Protein AF-A0A9P8MVI4-F1 (afdb_monomer_lite)

Secondary structure (DSSP, 8-state):
-------TT--EEEE-SSS-SSEEEEEETTEEEEEEE--TT--HHHHHHHHT----SSEEEEEE---B-TTTSTTPPPBTTHHHHHHHHHHTTPEE-SPTT--SBTTS---EEEEE-STT-EEEE-GGG--SSSBPPEEEE-PPPS--S---PPP---HHHHHHHHHHHHHHHHHTPPPP-SSHHHHHHHHHHHHHHHHHHHHHHHHHHHHT--SHHHHHHHHHHTPPPPPP-PPPEEETTEEE-SHHHHHHHHIIIIIS---GGGPPP-TTS-----------TTHHHHHHHHHHSS-TTS--TT---HHHHHHHHHHHHHHHHHHHHHHHHTT---GGGG-PPPP-

pLDDT: mean 72.3, std 15.49, range [29.8, 96.88]

Sequence (348 aa):
MLYARNDANIRVEQICSIPTRDILWLRVNGILIINFYRHEGNPEPLDYLLYKQEVPEKCLVAGDFNAYRCFWQPGVRSARYGTAIAEWAAHNGLGLLNAPGKATHVRGNSIDLAFANIPAADALIEDHLFTGSDNFTISITFPGGALLPARTARPRLSSEEKTKGFEELARAGVVELPRPAAGSRHVQVARQGLRQAVRRAKRRFWQRILEGAESNQDVYKVMRWSRRPSPFRAPPIQVGGAVYETQTEKADALRAEILERRVAADDIPDPWVPEVRASHRASTAGYASRRAHACTSTGNTSLGVDGITVRMLRRAWNHIGEAVREQYEGCLYQDYHPACFRVAGQSA

InterPro domains:
  IPR005135 Endonuclease/exonuclease/phosphatase [PF14529] (31-134)
  IPR036691 Endonuclease/exonuclease/phosphatase superfamily [G3DSA:3.60.10.10] (1-142)
  IPR036691 Endonuclease/exonuclease/phosphatase superfamily [SSF56219] (2-142)

Organism: NCBI:txid111463

Structure (mmCIF, N/CA/C/O backbone):
data_AF-A0A9P8MVI4-F1
#
_entry.id   AF-A0A9P8MVI4-F1
#
loop_
_atom_site.group_PDB
_atom_site.id
_atom_site.type_symbol
_atom_site.label_atom_id
_atom_site.label_alt_id
_atom_site.label_comp_id
_atom_site.label_asym_id
_atom_site.label_entity_id
_atom_site.label_seq_id
_atom_site.pdbx_PDB_ins_code
_atom_site.Cartn_x
_atom_site.Cartn_y
_atom_site.Cartn_z
_atom_site.occupancy
_atom_site.B_iso_or_equiv
_atom_site.auth_seq_id
_atom_site.auth_comp_id
_atom_site.auth_asym_id
_atom_site.auth_atom_id
_atom_site.pdbx_PDB_model_num
ATOM 1 N N . MET A 1 1 ? -1.049 2.319 -9.335 1.00 68.12 1 MET A N 1
ATOM 2 C CA . MET A 1 1 ? -1.992 2.244 -8.190 1.00 68.12 1 MET A CA 1
ATOM 3 C C . MET A 1 1 ? -1.332 1.419 -7.096 1.00 68.12 1 MET A C 1
ATOM 5 O O . MET A 1 1 ? -0.608 0.498 -7.439 1.00 68.12 1 MET A O 1
ATOM 9 N N . LEU A 1 2 ? -1.542 1.735 -5.816 1.00 74.62 2 LEU A N 1
ATOM 10 C CA . LEU A 1 2 ? -0.961 0.974 -4.708 1.00 74.62 2 LEU A CA 1
ATOM 11 C C . LEU A 1 2 ? -2.054 0.648 -3.688 1.00 74.62 2 LEU A C 1
ATOM 13 O O . LEU A 1 2 ? -2.758 1.543 -3.223 1.00 74.62 2 LEU A O 1
ATOM 17 N N . TYR A 1 3 ? -2.211 -0.636 -3.372 1.00 80.31 3 TYR A N 1
ATOM 18 C CA . TYR A 1 3 ? -3.233 -1.139 -2.459 1.00 80.31 3 TYR A CA 1
ATOM 19 C C . TYR A 1 3 ? -2.574 -1.895 -1.310 1.00 80.31 3 TYR A C 1
ATOM 21 O O . TYR A 1 3 ? -1.664 -2.693 -1.517 1.00 80.31 3 TYR A O 1
ATOM 29 N N . ALA A 1 4 ? -3.068 -1.671 -0.096 1.00 78.06 4 ALA A N 1
ATOM 30 C CA . ALA A 1 4 ? -2.680 -2.448 1.067 1.00 78.06 4 ALA A CA 1
ATOM 31 C C . ALA A 1 4 ? -3.921 -3.107 1.665 1.00 78.06 4 ALA A C 1
ATOM 33 O O . ALA A 1 4 ? -4.865 -2.430 2.086 1.00 78.06 4 ALA A O 1
ATOM 34 N N . ARG A 1 5 ? -3.909 -4.441 1.734 1.00 75.50 5 ARG A N 1
ATOM 35 C CA . ARG A 1 5 ? -4.971 -5.191 2.400 1.00 75.50 5 ARG A CA 1
ATOM 36 C C . ARG A 1 5 ? -4.905 -4.909 3.894 1.00 75.50 5 ARG A C 1
ATOM 38 O O . ARG A 1 5 ? -3.912 -5.204 4.554 1.00 75.50 5 ARG A O 1
ATOM 45 N N . ASN A 1 6 ? -5.977 -4.336 4.425 1.00 60.62 6 ASN A N 1
ATOM 46 C CA . ASN A 1 6 ? -6.052 -4.000 5.836 1.00 60.62 6 ASN A CA 1
ATOM 47 C C . ASN A 1 6 ? -6.103 -5.288 6.677 1.00 60.62 6 ASN A C 1
ATOM 49 O O . ASN A 1 6 ? -7.044 -6.074 6.564 1.00 60.62 6 ASN A O 1
ATOM 53 N N . ASP A 1 7 ? -5.094 -5.487 7.519 1.00 67.12 7 ASP A N 1
ATOM 54 C CA . ASP A 1 7 ? -5.004 -6.581 8.484 1.00 67.12 7 ASP A CA 1
ATOM 55 C C . ASP A 1 7 ? -4.624 -6.015 9.860 1.00 67.12 7 ASP A C 1
ATOM 57 O O . ASP A 1 7 ? -3.989 -4.964 9.971 1.00 67.12 7 ASP A O 1
ATOM 61 N N . ALA A 1 8 ? -5.009 -6.701 10.938 1.00 56.53 8 ALA A N 1
ATOM 62 C CA . ALA A 1 8 ? -4.733 -6.258 12.306 1.00 56.53 8 ALA A CA 1
ATOM 63 C C . ALA A 1 8 ? -3.232 -6.053 12.591 1.00 56.53 8 ALA A C 1
ATOM 65 O O . ALA A 1 8 ? -2.883 -5.219 13.437 1.00 56.53 8 ALA A O 1
ATOM 66 N N . ASN A 1 9 ? -2.374 -6.776 11.868 1.00 65.56 9 ASN A N 1
ATOM 67 C CA . ASN A 1 9 ? -0.924 -6.721 11.986 1.00 65.56 9 ASN A CA 1
ATOM 68 C C . ASN A 1 9 ? -0.257 -5.792 10.964 1.00 65.56 9 ASN A C 1
ATOM 70 O O . ASN A 1 9 ? 0.959 -5.646 11.016 1.00 65.56 9 ASN A O 1
ATOM 74 N N . ILE A 1 10 ? -1.005 -5.157 10.058 1.00 75.00 10 ILE A N 1
ATOM 75 C CA . ILE A 1 10 ? -0.462 -4.299 8.998 1.00 75.00 10 ILE A CA 1
ATOM 76 C C . ILE A 1 10 ? -0.824 -2.843 9.313 1.00 75.00 10 ILE A C 1
ATOM 78 O O . ILE A 1 10 ? -1.974 -2.419 9.201 1.00 75.00 10 ILE A O 1
ATOM 82 N N . ARG A 1 11 ? 0.162 -2.050 9.747 1.00 77.69 11 ARG A N 1
ATOM 83 C CA . ARG A 1 11 ? 0.017 -0.599 9.923 1.00 77.69 11 ARG A CA 1
ATOM 84 C C . ARG A 1 11 ? 0.465 0.101 8.658 1.00 77.69 11 ARG A C 1
ATOM 86 O O . ARG A 1 11 ? 1.657 0.111 8.384 1.00 77.69 11 ARG A O 1
ATOM 93 N N . VAL A 1 12 ? -0.485 0.696 7.949 1.00 83.88 12 VAL A N 1
ATOM 94 C CA . VAL A 1 12 ? -0.237 1.441 6.716 1.00 83.88 12 VAL A CA 1
ATOM 95 C C . VAL A 1 12 ? -0.318 2.932 7.003 1.00 83.88 12 VAL A C 1
ATOM 97 O O . VAL A 1 12 ? -1.294 3.413 7.580 1.00 83.88 12 VAL A O 1
ATOM 100 N N . GLU A 1 13 ? 0.701 3.658 6.579 1.00 84.31 13 GLU A N 1
ATOM 101 C CA . GLU A 1 13 ? 0.717 5.110 6.492 1.00 84.31 13 GLU A CA 1
ATOM 102 C C . GLU A 1 13 ? 1.004 5.482 5.041 1.00 84.31 13 GLU A C 1
ATOM 104 O O . GLU A 1 13 ? 2.027 5.087 4.485 1.00 84.31 13 GLU A O 1
ATOM 109 N N . GLN A 1 14 ? 0.084 6.211 4.412 1.00 83.50 14 GLN A N 1
ATOM 110 C CA . GLN A 1 14 ? 0.340 6.770 3.093 1.00 83.50 14 GLN A CA 1
ATOM 111 C C . GLN A 1 14 ? 1.227 7.996 3.240 1.00 83.50 14 GLN A C 1
ATOM 113 O O . GLN A 1 14 ? 0.894 8.919 3.986 1.00 83.50 14 GLN A O 1
ATOM 118 N N . ILE A 1 15 ? 2.343 7.997 2.518 1.00 81.31 15 ILE A N 1
ATOM 119 C CA . ILE A 1 15 ? 3.260 9.128 2.477 1.00 81.31 15 ILE A CA 1
ATOM 120 C C . ILE A 1 15 ? 3.028 9.843 1.149 1.00 81.31 15 ILE A C 1
ATOM 122 O O . ILE A 1 15 ? 3.060 9.234 0.083 1.00 81.31 15 ILE A O 1
ATOM 126 N N . CYS A 1 16 ? 2.761 11.143 1.222 1.00 67.00 16 CYS A N 1
ATOM 127 C CA . CYS A 1 16 ? 2.664 12.004 0.051 1.00 67.00 16 CYS A CA 1
ATOM 128 C C . CYS A 1 16 ? 3.884 12.925 0.051 1.00 67.00 16 CYS A C 1
ATOM 130 O O . CYS A 1 16 ? 3.831 14.011 0.626 1.00 67.00 16 CYS A O 1
ATOM 132 N N . SER A 1 17 ? 5.000 12.446 -0.503 1.00 65.94 17 SER A N 1
ATOM 133 C CA . SER A 1 17 ? 6.251 13.215 -0.547 1.00 65.94 17 SER A CA 1
ATOM 134 C C . SER A 1 17 ? 6.186 14.326 -1.596 1.00 65.94 17 SER A C 1
ATOM 136 O O . SER A 1 17 ? 6.597 15.451 -1.329 1.00 65.94 17 SER A O 1
ATOM 138 N N . ILE A 1 18 ? 5.627 14.020 -2.769 1.00 68.88 18 ILE A N 1
ATOM 139 C CA . ILE A 1 18 ? 5.403 14.947 -3.884 1.00 68.88 18 ILE A CA 1
ATOM 140 C C . ILE A 1 18 ? 4.117 14.567 -4.637 1.00 68.88 18 ILE A C 1
ATOM 142 O O . ILE A 1 18 ? 3.745 13.389 -4.650 1.00 68.88 18 ILE A O 1
ATOM 146 N N . PRO A 1 19 ? 3.432 15.529 -5.280 1.00 71.94 19 PRO A N 1
ATOM 147 C CA . PRO A 1 19 ? 2.297 15.244 -6.148 1.00 71.94 19 PRO A CA 1
ATOM 148 C C . PRO A 1 19 ? 2.787 14.622 -7.464 1.00 71.94 19 PRO A C 1
ATOM 150 O O . PRO A 1 19 ? 3.051 15.320 -8.435 1.00 71.94 19 PRO A O 1
ATOM 153 N N . THR A 1 20 ? 2.907 13.296 -7.496 1.00 78.19 20 THR A N 1
ATOM 154 C CA . THR A 1 20 ? 3.210 12.532 -8.711 1.00 78.19 20 THR A CA 1
ATOM 155 C C . THR A 1 20 ? 2.307 11.308 -8.815 1.00 78.19 20 THR A C 1
ATOM 157 O O . THR A 1 20 ? 1.897 10.728 -7.809 1.00 78.19 20 THR A O 1
ATOM 160 N N . ARG A 1 21 ? 1.978 10.927 -10.050 1.00 84.25 21 ARG A N 1
ATOM 161 C CA . ARG A 1 21 ? 1.252 9.685 -10.360 1.00 84.25 21 ARG A CA 1
ATOM 162 C C . ARG A 1 21 ? 2.193 8.490 -10.552 1.00 84.25 21 ARG A C 1
ATOM 164 O O . ARG A 1 21 ? 1.744 7.349 -10.475 1.00 84.25 21 ARG A O 1
ATOM 171 N N . ASP A 1 22 ? 3.466 8.778 -10.813 1.00 88.75 22 ASP A N 1
ATOM 172 C CA . ASP A 1 22 ? 4.470 7.825 -11.286 1.00 88.75 22 ASP A CA 1
ATOM 173 C C . ASP A 1 22 ? 5.254 7.193 -10.121 1.00 88.75 22 ASP A C 1
ATOM 175 O O . ASP A 1 22 ? 5.855 6.135 -10.272 1.00 88.75 22 ASP A O 1
ATOM 179 N N . ILE A 1 23 ? 5.214 7.793 -8.926 1.00 90.25 23 ILE A N 1
ATOM 180 C CA . ILE A 1 23 ? 5.812 7.223 -7.713 1.00 90.25 23 ILE A CA 1
ATOM 181 C C . ILE A 1 23 ? 4.811 7.289 -6.564 1.00 90.25 23 ILE A C 1
ATOM 183 O O . ILE A 1 23 ? 4.192 8.321 -6.319 1.00 90.25 23 ILE A O 1
ATOM 187 N N . LEU A 1 24 ? 4.649 6.183 -5.845 1.00 91.00 24 LEU A N 1
ATOM 188 C CA . LEU A 1 24 ? 3.750 6.091 -4.698 1.00 91.00 24 LEU A CA 1
ATOM 189 C C . LEU A 1 24 ? 4.493 5.518 -3.495 1.00 91.00 24 LEU A C 1
ATOM 191 O O . LEU A 1 24 ? 5.175 4.504 -3.614 1.00 91.00 24 LEU A O 1
ATOM 195 N N . TRP A 1 25 ? 4.296 6.125 -2.325 1.00 90.56 25 TRP A N 1
ATOM 196 C CA . TRP A 1 25 ? 4.943 5.715 -1.081 1.00 90.56 25 TRP A CA 1
ATOM 197 C C . TRP A 1 25 ? 3.922 5.222 -0.062 1.00 90.56 25 TRP A C 1
ATOM 199 O O . TRP A 1 25 ? 2.958 5.914 0.280 1.00 90.56 25 TRP A O 1
ATOM 209 N N . LEU A 1 26 ? 4.189 4.051 0.502 1.00 91.06 26 LEU A N 1
ATOM 210 C CA . LEU A 1 26 ? 3.522 3.558 1.699 1.00 91.06 26 LEU A CA 1
ATOM 211 C C . LEU A 1 26 ? 4.559 3.191 2.742 1.00 91.06 26 LEU A C 1
ATOM 213 O O . LEU A 1 26 ? 5.561 2.553 2.446 1.00 91.06 26 LEU A O 1
ATOM 217 N N . ARG A 1 27 ? 4.285 3.517 3.997 1.00 87.56 27 ARG A N 1
ATOM 218 C CA . ARG A 1 27 ? 5.008 2.949 5.126 1.00 87.56 27 ARG A CA 1
ATOM 219 C C . ARG A 1 27 ? 4.163 1.857 5.753 1.00 87.56 27 ARG A C 1
ATOM 221 O O . ARG A 1 27 ? 3.081 2.125 6.270 1.00 87.56 27 ARG A O 1
ATOM 228 N N . VAL A 1 28 ? 4.662 0.627 5.703 1.00 86.75 28 VAL A N 1
ATOM 229 C CA . VAL A 1 28 ? 3.993 -0.557 6.237 1.00 86.75 28 VAL A CA 1
ATOM 230 C C . VAL A 1 28 ? 4.825 -1.133 7.374 1.00 86.75 28 VAL A C 1
ATOM 232 O O . VAL A 1 28 ? 5.930 -1.611 7.159 1.00 86.75 28 VAL A O 1
ATOM 235 N N . ASN A 1 29 ? 4.319 -1.068 8.608 1.00 83.94 29 ASN A N 1
ATOM 236 C CA . ASN A 1 29 ? 5.029 -1.552 9.806 1.00 83.94 29 ASN A CA 1
ATOM 237 C C . ASN A 1 29 ? 6.469 -1.014 9.956 1.00 83.94 29 ASN A C 1
ATOM 239 O O . ASN A 1 29 ? 7.348 -1.702 10.467 1.00 83.94 29 ASN A O 1
ATOM 243 N N . GLY A 1 30 ? 6.707 0.228 9.526 1.00 84.00 30 GLY A N 1
ATOM 244 C CA . GLY A 1 30 ? 8.030 0.860 9.571 1.00 84.00 30 GLY A CA 1
ATOM 245 C C . GLY A 1 30 ? 8.925 0.566 8.364 1.00 84.00 30 GLY A C 1
ATOM 246 O O . GLY A 1 30 ? 9.995 1.151 8.277 1.00 84.00 30 GLY A O 1
ATOM 247 N N . ILE A 1 31 ? 8.481 -0.271 7.424 1.00 88.81 31 ILE A N 1
ATOM 248 C CA . ILE A 1 31 ? 9.140 -0.500 6.134 1.00 88.81 31 ILE A CA 1
ATOM 249 C C . ILE A 1 31 ? 8.601 0.522 5.136 1.00 88.81 31 ILE A C 1
ATOM 251 O O . ILE A 1 31 ? 7.384 0.666 5.006 1.00 88.81 31 ILE A O 1
ATOM 255 N N . LEU A 1 32 ? 9.482 1.244 4.448 1.00 92.38 32 LEU A N 1
ATOM 256 C CA . LEU A 1 32 ? 9.096 2.103 3.332 1.00 92.38 32 LEU A CA 1
ATOM 257 C C . LEU A 1 32 ? 8.950 1.252 2.068 1.00 92.38 32 LEU A C 1
ATOM 259 O O . LEU A 1 32 ? 9.878 0.557 1.683 1.00 92.38 32 LEU A O 1
ATOM 263 N N . ILE A 1 33 ? 7.790 1.311 1.430 1.00 93.50 33 ILE A N 1
ATOM 264 C CA . ILE A 1 33 ? 7.503 0.674 0.148 1.00 93.50 33 ILE A CA 1
ATOM 265 C C . ILE A 1 33 ? 7.268 1.785 -0.867 1.00 93.50 33 ILE A C 1
ATOM 267 O O . ILE A 1 33 ? 6.395 2.635 -0.671 1.00 93.50 33 ILE A O 1
ATOM 271 N N . ILE A 1 34 ? 8.047 1.767 -1.940 1.00 94.50 34 ILE A N 1
ATOM 272 C CA . ILE A 1 34 ? 7.993 2.715 -3.044 1.00 94.50 34 ILE A CA 1
ATOM 273 C C . ILE A 1 34 ? 7.581 1.938 -4.291 1.00 94.50 34 ILE A C 1
ATOM 275 O O . ILE A 1 34 ? 8.331 1.091 -4.769 1.00 94.50 34 ILE A O 1
ATOM 279 N N . ASN A 1 35 ? 6.386 2.218 -4.805 1.00 94.62 35 ASN A N 1
ATOM 280 C CA . ASN A 1 35 ? 5.970 1.739 -6.116 1.00 94.62 35 ASN A CA 1
ATOM 281 C C . ASN A 1 35 ? 6.382 2.770 -7.165 1.00 94.62 35 ASN A C 1
ATOM 283 O O . ASN A 1 35 ? 5.872 3.892 -7.143 1.00 94.62 35 ASN A O 1
ATOM 287 N N . PHE A 1 36 ? 7.286 2.384 -8.053 1.00 94.12 36 PHE A N 1
ATOM 288 C CA . PHE A 1 36 ? 7.905 3.238 -9.054 1.00 94.12 36 PHE A CA 1
ATOM 289 C C . PHE A 1 36 ? 7.436 2.843 -10.453 1.00 94.12 36 PHE A C 1
ATOM 291 O O . PHE A 1 36 ? 7.437 1.670 -10.810 1.00 94.12 36 PHE A O 1
ATOM 298 N N . TYR A 1 37 ? 7.036 3.825 -11.246 1.00 93.56 37 TYR A N 1
ATOM 299 C CA . TYR A 1 37 ? 6.709 3.660 -12.651 1.00 93.56 37 TYR A CA 1
ATOM 300 C C . TYR A 1 37 ? 7.453 4.717 -13.456 1.00 93.56 37 TYR A C 1
ATOM 302 O O . TYR A 1 37 ? 7.356 5.912 -13.174 1.00 93.56 37 TYR A O 1
ATOM 310 N N . ARG A 1 38 ? 8.181 4.290 -14.484 1.00 90.12 38 ARG A N 1
ATOM 311 C CA . ARG A 1 38 ? 8.868 5.192 -15.404 1.00 90.12 38 ARG A CA 1
ATOM 312 C C . ARG A 1 38 ? 8.335 5.020 -16.815 1.00 90.12 38 ARG A C 1
ATOM 314 O O . ARG A 1 38 ? 8.612 4.026 -17.475 1.00 90.12 38 ARG A O 1
ATOM 321 N N . HIS A 1 39 ? 7.677 6.060 -17.314 1.00 81.56 39 HIS A N 1
ATOM 322 C CA . HIS A 1 39 ? 7.313 6.170 -18.723 1.00 81.56 39 HIS A CA 1
ATOM 323 C C . HIS A 1 39 ? 8.524 6.543 -19.597 1.00 81.56 39 HIS A C 1
ATOM 325 O O . HIS A 1 39 ? 9.364 7.366 -19.217 1.00 81.56 39 HIS A O 1
ATOM 331 N N . GLU A 1 40 ? 8.589 5.997 -20.813 1.00 72.19 40 GLU A N 1
ATOM 332 C CA . GLU A 1 40 ? 9.586 6.379 -21.814 1.00 72.19 40 GLU A CA 1
ATOM 333 C C . GLU A 1 40 ? 9.413 7.851 -22.232 1.00 72.19 40 GLU A C 1
ATOM 335 O O . GLU A 1 40 ? 8.487 8.209 -22.948 1.00 72.19 40 GLU A O 1
ATOM 340 N N . GLY A 1 41 ? 10.295 8.733 -21.760 1.00 73.94 41 GLY A N 1
ATOM 341 C CA . GLY A 1 41 ? 10.275 10.163 -22.101 1.00 73.94 41 GLY A CA 1
ATOM 342 C C . GLY A 1 41 ? 9.910 11.099 -20.951 1.00 73.94 41 GLY A C 1
ATOM 343 O O . GLY A 1 41 ? 9.990 12.309 -21.133 1.00 73.94 41 GLY A O 1
ATOM 344 N N . ASN A 1 42 ? 9.579 10.572 -19.765 1.00 79.75 42 ASN A N 1
ATOM 345 C CA . ASN A 1 42 ? 9.485 11.380 -18.548 1.00 79.75 42 ASN A CA 1
ATOM 346 C C . ASN A 1 42 ? 10.683 11.091 -17.619 1.00 79.75 42 ASN A C 1
ATOM 348 O O . ASN A 1 42 ? 10.705 10.030 -16.989 1.00 79.75 42 ASN A O 1
ATOM 352 N N . PRO A 1 43 ? 11.691 11.980 -17.531 1.00 81.50 43 PRO A N 1
ATOM 353 C CA . PRO A 1 43 ? 12.824 11.783 -16.630 1.00 81.50 43 PRO A CA 1
ATOM 354 C C . PRO A 1 43 ? 12.492 12.124 -15.171 1.00 81.50 43 PRO A C 1
ATOM 356 O O . PRO A 1 43 ? 13.163 11.624 -14.276 1.00 81.50 43 PRO A O 1
ATOM 359 N N . GLU A 1 44 ? 11.443 12.909 -14.906 1.00 86.19 44 GLU A N 1
ATOM 360 C CA . GLU A 1 44 ? 11.174 13.486 -13.582 1.00 86.19 44 GLU A CA 1
ATOM 361 C C . GLU A 1 44 ? 11.045 12.445 -12.450 1.00 86.19 44 GLU A C 1
ATOM 363 O O . GLU A 1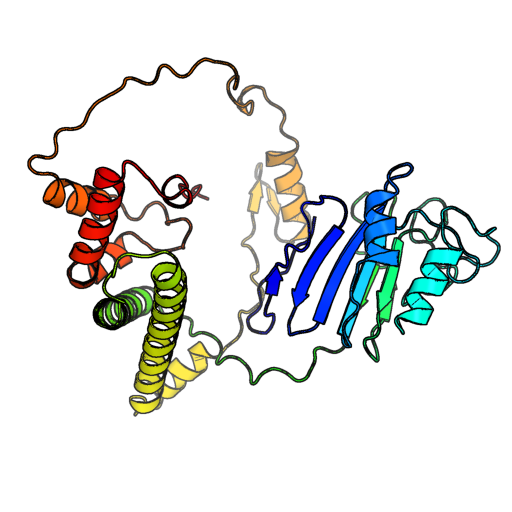 44 ? 11.669 12.639 -11.401 1.00 86.19 44 GLU A O 1
ATOM 368 N N . PRO A 1 45 ? 10.321 11.314 -12.616 1.00 87.69 45 PRO A N 1
ATOM 369 C CA . PRO A 1 45 ? 10.250 10.295 -11.575 1.00 87.69 45 PRO A CA 1
ATOM 370 C C . PRO A 1 45 ? 11.626 9.687 -11.289 1.00 87.69 45 PRO A C 1
ATOM 372 O O . PRO A 1 45 ? 11.984 9.447 -10.136 1.00 87.69 45 PRO A O 1
ATOM 375 N N . LEU A 1 46 ? 12.415 9.460 -12.340 1.00 90.94 46 LEU A N 1
ATOM 376 C CA . LEU A 1 46 ? 13.745 8.887 -12.206 1.00 90.94 46 LEU A CA 1
ATOM 377 C C . LEU A 1 46 ? 14.695 9.863 -11.512 1.00 90.94 46 LEU A C 1
ATOM 379 O O . LEU A 1 46 ? 15.378 9.462 -10.579 1.00 90.94 46 LEU A O 1
ATOM 383 N N . ASP A 1 47 ? 14.694 11.136 -11.898 1.00 90.69 47 ASP A N 1
ATOM 384 C CA . ASP A 1 47 ? 15.519 12.158 -11.254 1.00 90.69 47 ASP A CA 1
ATOM 385 C C . ASP A 1 47 ? 15.161 12.304 -9.771 1.00 90.69 47 ASP A C 1
ATOM 387 O O . ASP A 1 47 ? 16.039 12.429 -8.914 1.00 90.69 47 ASP A O 1
ATOM 391 N N . TYR A 1 48 ? 13.870 12.235 -9.434 1.00 90.38 48 TYR A N 1
ATOM 392 C CA . TYR A 1 48 ? 13.450 12.219 -8.038 1.00 90.38 48 TYR A CA 1
ATOM 393 C C . TYR A 1 48 ? 14.006 10.998 -7.300 1.00 90.38 48 TYR A C 1
ATOM 395 O O . TYR A 1 48 ? 14.579 11.147 -6.219 1.00 90.38 48 TYR A O 1
ATOM 403 N N . LEU A 1 49 ? 13.871 9.803 -7.881 1.00 91.50 49 LEU A N 1
ATOM 404 C CA . LEU A 1 49 ? 14.370 8.570 -7.279 1.00 91.50 49 LEU A CA 1
ATOM 405 C C . LEU A 1 49 ? 15.891 8.617 -7.071 1.00 91.50 49 LEU A C 1
ATOM 407 O O . LEU A 1 49 ? 16.361 8.302 -5.983 1.00 91.50 49 LEU A O 1
ATOM 411 N N . LEU A 1 50 ? 16.647 9.048 -8.082 1.00 90.81 50 LEU A N 1
ATOM 412 C CA . LEU A 1 50 ? 18.109 9.032 -8.063 1.00 90.81 50 LEU A CA 1
ATOM 413 C C . LEU A 1 50 ? 18.712 10.103 -7.145 1.00 90.81 50 LEU A C 1
ATOM 415 O O . LEU A 1 50 ? 19.716 9.835 -6.489 1.00 90.81 50 LEU A O 1
ATOM 419 N N . TYR A 1 51 ? 18.121 11.302 -7.099 1.00 88.38 51 TYR A N 1
ATOM 420 C CA . TYR A 1 51 ? 18.764 12.468 -6.479 1.00 88.38 51 TYR A CA 1
ATOM 421 C C . TYR A 1 51 ? 18.055 13.011 -5.236 1.00 88.38 51 TYR A C 1
ATOM 423 O O . TYR A 1 51 ? 18.662 13.770 -4.483 1.00 88.38 51 TYR A O 1
ATOM 431 N N . LYS A 1 52 ? 16.774 12.686 -5.026 1.00 87.19 52 LYS A N 1
ATOM 432 C CA . LYS A 1 52 ? 15.961 13.274 -3.943 1.00 87.19 52 LYS A CA 1
ATOM 433 C C . LYS A 1 52 ? 15.396 12.246 -2.972 1.00 87.19 52 LYS A C 1
ATOM 435 O O . LYS A 1 52 ? 15.055 12.609 -1.849 1.00 87.19 52 LYS A O 1
ATOM 440 N N . GLN A 1 53 ? 15.253 10.989 -3.385 1.00 90.31 53 GLN A N 1
ATOM 441 C CA . GLN A 1 53 ? 14.685 9.960 -2.528 1.00 90.31 53 GLN A CA 1
ATOM 442 C C . GLN A 1 53 ? 15.663 9.568 -1.419 1.00 90.31 53 GLN A C 1
ATOM 444 O O . GLN A 1 53 ? 16.677 8.922 -1.664 1.00 90.31 53 GLN A O 1
ATOM 449 N N . GLU A 1 54 ? 15.295 9.865 -0.176 1.00 88.75 54 GLU A N 1
ATOM 450 C CA . GLU A 1 54 ? 15.981 9.317 0.993 1.00 88.75 54 GLU A CA 1
ATOM 451 C C . GLU A 1 54 ? 15.610 7.838 1.181 1.00 88.75 54 GLU A C 1
ATOM 453 O O . GLU A 1 54 ? 14.425 7.489 1.262 1.00 88.75 54 GLU A O 1
ATOM 458 N N . VAL A 1 55 ? 16.613 6.960 1.259 1.00 88.81 55 VAL A N 1
ATOM 459 C CA . VAL A 1 55 ? 16.422 5.518 1.464 1.00 88.81 55 VAL A CA 1
ATOM 460 C C . VAL A 1 55 ? 16.659 5.168 2.942 1.00 88.81 55 VAL A C 1
ATOM 462 O O . VAL A 1 55 ? 17.789 5.260 3.417 1.00 88.81 55 VAL A O 1
ATOM 465 N N . PRO A 1 56 ? 15.618 4.775 3.704 1.00 89.19 56 PRO A N 1
ATOM 466 C CA . PRO A 1 56 ? 15.773 4.362 5.098 1.00 89.19 56 PRO A CA 1
ATOM 467 C C . PRO A 1 56 ? 16.316 2.929 5.215 1.00 89.19 56 PRO A C 1
ATOM 469 O O . PRO A 1 56 ? 16.322 2.174 4.248 1.00 89.19 56 PRO A O 1
ATOM 472 N N . GLU A 1 57 ? 16.665 2.515 6.436 1.00 82.00 57 GLU A N 1
ATOM 473 C CA . GLU A 1 57 ? 17.226 1.186 6.760 1.00 82.00 57 GLU A CA 1
ATOM 474 C C . GLU A 1 57 ? 16.333 -0.005 6.347 1.00 82.00 57 GLU A C 1
ATOM 476 O O . GLU A 1 57 ? 16.819 -1.116 6.174 1.00 82.00 57 GLU A O 1
ATOM 481 N N . LYS A 1 58 ? 15.019 0.210 6.190 1.00 89.06 58 LYS A N 1
ATOM 482 C CA . LYS A 1 58 ? 14.071 -0.795 5.684 1.00 89.06 58 LYS A CA 1
ATOM 483 C C . LYS A 1 58 ? 13.230 -0.208 4.564 1.00 89.06 58 LYS A C 1
ATOM 485 O O . LYS A 1 58 ? 12.233 0.475 4.816 1.00 89.06 58 LYS A O 1
ATOM 490 N N . CYS A 1 59 ? 13.635 -0.491 3.341 1.00 93.56 59 CYS A N 1
ATOM 491 C CA . CYS A 1 59 ? 13.083 0.056 2.121 1.00 93.56 59 CYS A CA 1
ATOM 492 C C . CYS A 1 59 ? 12.930 -1.041 1.063 1.00 93.56 59 CYS A C 1
ATOM 494 O O . CYS A 1 59 ? 13.818 -1.873 0.877 1.00 93.56 59 CYS A O 1
ATOM 496 N N . LEU A 1 60 ? 11.800 -1.010 0.367 1.00 95.56 60 LEU A N 1
ATOM 497 C CA . LEU A 1 60 ? 11.522 -1.758 -0.847 1.00 95.56 60 LEU A CA 1
ATOM 498 C C . LEU A 1 60 ? 11.147 -0.750 -1.932 1.00 95.56 60 LEU A C 1
ATOM 500 O O . LEU A 1 60 ? 10.213 0.029 -1.750 1.00 95.56 60 LEU A O 1
ATOM 504 N N . VAL A 1 61 ? 11.838 -0.798 -3.062 1.00 96.69 61 VAL A N 1
ATOM 505 C CA . VAL A 1 61 ? 11.517 -0.023 -4.261 1.00 96.69 61 VAL A CA 1
ATOM 506 C C . VAL A 1 61 ? 11.237 -1.003 -5.383 1.00 96.69 61 VAL A C 1
ATOM 508 O O . VAL A 1 61 ? 12.112 -1.786 -5.740 1.00 96.69 61 VAL A O 1
ATOM 511 N N . ALA A 1 62 ? 10.019 -0.991 -5.912 1.00 96.88 62 ALA A N 1
ATOM 512 C CA . ALA A 1 62 ? 9.609 -1.931 -6.944 1.00 96.88 62 ALA A CA 1
ATOM 513 C C . ALA A 1 62 ? 8.686 -1.297 -7.985 1.00 96.88 62 ALA A C 1
ATOM 515 O O . ALA A 1 62 ? 7.996 -0.323 -7.690 1.00 96.88 62 ALA A O 1
ATOM 516 N N . GLY A 1 63 ? 8.655 -1.875 -9.180 1.00 94.88 63 GLY A N 1
ATOM 517 C CA . GLY A 1 63 ? 7.736 -1.508 -10.256 1.00 94.88 63 GLY A CA 1
ATOM 518 C C . GLY A 1 63 ? 8.429 -1.493 -11.615 1.00 94.88 63 GLY A C 1
ATOM 519 O O . GLY A 1 63 ? 9.458 -2.144 -11.781 1.00 94.88 63 GLY A O 1
ATOM 520 N N . ASP A 1 64 ? 7.873 -0.766 -12.579 1.00 93.88 64 ASP A N 1
ATOM 521 C CA . ASP A 1 64 ? 8.376 -0.730 -13.956 1.00 93.88 64 ASP A CA 1
ATOM 522 C C . ASP A 1 64 ? 9.399 0.400 -14.135 1.00 93.88 64 ASP A C 1
ATOM 524 O O . ASP A 1 64 ? 9.071 1.592 -14.103 1.00 93.88 64 ASP A O 1
ATOM 528 N N . PHE A 1 65 ? 10.662 0.021 -14.332 1.00 93.62 65 PHE A N 1
ATOM 529 C CA . PHE A 1 65 ? 11.762 0.962 -14.535 1.00 93.62 65 PHE A CA 1
ATOM 530 C C . PHE A 1 65 ? 11.990 1.289 -16.015 1.00 93.62 65 PHE A C 1
ATOM 532 O O . PHE A 1 65 ? 12.675 2.273 -16.327 1.00 93.62 65 PHE A O 1
ATOM 539 N N . ASN A 1 66 ? 11.460 0.482 -16.941 1.00 93.06 66 ASN A N 1
ATOM 540 C CA . ASN A 1 66 ? 11.730 0.587 -18.375 1.00 93.06 66 ASN A CA 1
ATOM 541 C C . ASN A 1 66 ? 13.235 0.746 -18.697 1.00 93.06 66 ASN A C 1
ATOM 543 O O . ASN A 1 66 ? 13.627 1.573 -19.534 1.00 93.06 66 ASN A O 1
ATOM 547 N N . ALA A 1 67 ? 14.092 -0.009 -17.997 1.00 92.62 67 ALA A N 1
ATOM 548 C CA . ALA A 1 67 ? 15.550 0.117 -18.028 1.00 92.62 67 ALA A CA 1
ATOM 549 C C . ALA A 1 67 ? 16.259 -1.220 -18.286 1.00 92.62 67 ALA A C 1
ATOM 551 O O . ALA A 1 67 ? 15.817 -2.273 -17.834 1.00 92.62 67 ALA A O 1
ATOM 552 N N . TYR A 1 68 ? 17.407 -1.170 -18.968 1.00 92.12 68 TYR A N 1
ATOM 553 C CA . TYR A 1 68 ? 18.171 -2.361 -19.347 1.00 92.12 68 TYR A CA 1
ATOM 554 C C . TYR A 1 68 ? 19.564 -2.340 -18.725 1.00 92.12 68 TYR A C 1
ATOM 556 O O . TYR A 1 68 ? 20.290 -1.348 -18.849 1.00 92.12 68 TYR A O 1
ATOM 564 N N . ARG A 1 69 ? 19.971 -3.448 -18.099 1.00 90.06 69 ARG A N 1
ATOM 565 C CA . ARG A 1 69 ? 21.324 -3.652 -17.567 1.00 90.06 69 ARG A CA 1
ATOM 566 C C . ARG A 1 69 ? 21.635 -5.143 -17.511 1.00 90.06 69 ARG A C 1
ATOM 568 O O . ARG A 1 69 ? 20.807 -5.937 -17.074 1.00 90.06 69 ARG A O 1
ATOM 575 N N . CYS A 1 70 ? 22.870 -5.501 -17.855 1.00 85.19 70 CYS A N 1
ATOM 576 C CA . CYS A 1 70 ? 23.352 -6.884 -17.785 1.00 85.19 70 CYS A CA 1
ATOM 577 C C . CYS A 1 70 ? 23.260 -7.509 -16.380 1.00 85.19 70 CYS A C 1
ATOM 579 O O . CYS A 1 70 ? 23.203 -8.726 -16.259 1.00 85.19 70 CYS A O 1
ATOM 581 N N . PHE A 1 71 ? 23.222 -6.674 -15.337 1.00 81.25 71 PHE A N 1
ATOM 582 C CA . PHE A 1 71 ? 23.108 -7.074 -13.936 1.00 81.25 71 PHE A CA 1
ATOM 583 C C . PHE A 1 71 ? 21.790 -7.800 -13.616 1.00 81.25 71 PHE A C 1
ATOM 585 O O . PHE A 1 71 ? 21.814 -8.772 -12.872 1.00 81.25 71 PHE A O 1
ATOM 592 N N . TRP A 1 72 ? 20.661 -7.378 -14.201 1.00 85.75 72 TRP A N 1
ATOM 593 C CA . TRP A 1 72 ? 19.362 -8.056 -14.042 1.00 85.75 72 TRP A CA 1
ATOM 594 C C . TRP A 1 72 ? 18.921 -8.835 -15.282 1.00 85.75 72 TRP A C 1
ATOM 596 O O . TRP A 1 72 ? 18.095 -9.734 -15.166 1.00 85.75 72 TRP A O 1
ATOM 606 N N . GLN A 1 73 ? 19.481 -8.542 -16.457 1.00 88.38 73 GLN A N 1
ATOM 607 C CA . GLN A 1 73 ? 19.199 -9.265 -17.698 1.00 88.38 73 GLN A CA 1
ATOM 608 C C . GLN A 1 73 ? 20.511 -9.563 -18.446 1.00 88.38 73 GLN A C 1
ATOM 610 O O . GLN A 1 73 ? 20.961 -8.744 -19.252 1.00 88.38 73 GLN A O 1
ATOM 615 N N . PRO A 1 74 ? 21.161 -10.714 -18.188 1.00 88.25 74 PRO A N 1
ATOM 616 C CA . PRO A 1 74 ? 22.398 -11.094 -18.862 1.00 88.25 74 PRO A CA 1
ATOM 617 C C . PRO A 1 74 ? 22.264 -11.065 -20.391 1.00 88.25 74 PRO A C 1
ATOM 619 O O . PRO A 1 74 ? 21.241 -11.452 -20.947 1.00 88.25 74 PRO A O 1
ATOM 622 N N . GLY A 1 75 ? 23.303 -10.584 -21.077 1.00 87.75 75 GLY A N 1
ATOM 623 C CA . GLY A 1 75 ? 23.330 -10.479 -22.541 1.00 87.75 75 GLY A CA 1
ATOM 624 C C . GLY A 1 75 ? 22.705 -9.205 -23.125 1.00 87.75 75 GLY A C 1
ATOM 625 O O . GLY A 1 75 ? 22.918 -8.930 -24.305 1.00 87.75 75 GLY A O 1
ATOM 626 N N . VAL A 1 76 ? 22.005 -8.379 -22.333 1.00 90.69 76 VAL A N 1
ATOM 627 C CA . VAL A 1 76 ? 21.483 -7.087 -22.816 1.00 90.69 76 VAL A CA 1
ATOM 628 C C . VAL A 1 76 ? 22.541 -5.982 -22.746 1.00 90.69 76 VAL A C 1
ATOM 630 O O . VAL A 1 76 ? 23.320 -5.889 -21.790 1.00 90.69 76 VAL A O 1
ATOM 633 N N . ARG A 1 77 ? 22.541 -5.077 -23.733 1.00 89.69 77 ARG A N 1
ATOM 634 C CA . ARG A 1 77 ? 23.308 -3.828 -23.644 1.00 89.69 77 ARG A CA 1
ATOM 635 C C . ARG A 1 77 ? 22.627 -2.888 -22.652 1.00 89.69 77 ARG A C 1
ATOM 637 O O . ARG A 1 77 ? 21.425 -2.654 -22.732 1.00 89.69 77 ARG A O 1
ATOM 644 N N . SER A 1 78 ? 23.415 -2.310 -21.748 1.00 90.25 78 SER A N 1
ATOM 645 C CA . SER A 1 78 ? 22.918 -1.312 -20.800 1.00 90.25 78 SER A CA 1
ATOM 646 C C . SER A 1 78 ? 22.312 -0.116 -21.533 1.00 90.25 78 SER A C 1
ATOM 648 O O . SER A 1 78 ? 22.971 0.482 -22.385 1.00 90.25 78 SER A O 1
ATOM 650 N N . ALA A 1 79 ? 21.078 0.244 -21.194 1.00 89.56 79 ALA A N 1
ATOM 651 C CA . ALA A 1 79 ? 20.352 1.345 -21.814 1.00 89.56 79 ALA A CA 1
ATOM 652 C C . ALA A 1 79 ? 19.291 1.906 -20.861 1.00 89.56 79 ALA A C 1
ATOM 654 O O . ALA A 1 79 ? 18.964 1.296 -19.841 1.00 89.56 79 ALA A O 1
ATOM 655 N N . ARG A 1 80 ? 18.749 3.081 -21.208 1.00 89.88 80 ARG A N 1
ATOM 656 C CA . ARG A 1 80 ? 17.648 3.734 -20.478 1.00 89.88 80 ARG A CA 1
ATOM 657 C C . ARG A 1 80 ? 17.922 3.826 -18.973 1.00 89.88 80 ARG A C 1
ATOM 659 O O . ARG A 1 80 ? 17.106 3.420 -18.158 1.00 89.88 80 ARG A O 1
ATOM 666 N N . TYR A 1 81 ? 19.094 4.364 -18.636 1.00 92.44 81 TYR A N 1
ATOM 667 C CA . TYR A 1 81 ? 19.541 4.611 -17.260 1.00 92.44 81 TYR A CA 1
ATOM 668 C C . TYR A 1 81 ? 19.811 3.365 -16.406 1.00 92.44 81 TYR A C 1
ATOM 670 O O . TYR A 1 81 ? 20.049 3.503 -15.210 1.00 92.44 81 TYR A O 1
ATOM 678 N N . GLY A 1 82 ? 19.878 2.162 -16.990 1.00 91.69 82 GLY A N 1
ATOM 679 C CA . GLY A 1 82 ? 20.162 0.945 -16.220 1.00 91.69 82 GLY A CA 1
ATOM 680 C C . GLY A 1 82 ? 21.476 0.991 -15.426 1.00 91.69 82 GLY A C 1
ATOM 681 O O . GLY A 1 82 ? 21.555 0.438 -14.336 1.00 91.69 82 GLY A O 1
ATOM 682 N N . THR A 1 83 ? 22.500 1.698 -15.918 1.00 93.38 83 THR A N 1
ATOM 683 C CA . THR A 1 83 ? 23.734 1.943 -15.149 1.00 93.38 83 THR A CA 1
ATOM 684 C C . THR A 1 83 ? 23.475 2.815 -13.920 1.00 93.38 83 THR A C 1
ATOM 686 O O . THR A 1 83 ? 23.813 2.410 -12.815 1.00 93.38 83 THR A O 1
ATOM 689 N N . ALA A 1 84 ? 22.818 3.964 -14.100 1.00 92.81 84 ALA A N 1
ATOM 690 C CA . ALA A 1 84 ? 22.553 4.913 -13.020 1.00 92.81 84 ALA A CA 1
ATOM 691 C C . ALA A 1 84 ? 21.643 4.315 -11.934 1.00 92.81 84 ALA A C 1
ATOM 693 O O . ALA A 1 84 ? 21.878 4.526 -10.751 1.00 92.81 84 ALA A O 1
ATOM 694 N N . ILE A 1 85 ? 20.640 3.519 -12.325 1.00 94.81 85 ILE A N 1
ATOM 695 C CA . ILE A 1 85 ? 19.759 2.810 -11.384 1.00 94.81 85 ILE A CA 1
ATOM 696 C C . ILE A 1 85 ? 20.552 1.783 -10.567 1.00 94.81 85 ILE A C 1
ATOM 698 O O . ILE A 1 85 ? 20.381 1.710 -9.352 1.00 94.81 85 ILE A O 1
ATOM 702 N N . ALA A 1 86 ? 21.435 1.009 -11.209 1.00 89.44 86 ALA A N 1
ATOM 703 C CA . ALA A 1 86 ? 22.266 0.026 -10.514 1.00 89.44 86 ALA A CA 1
ATOM 704 C C . ALA A 1 86 ? 23.237 0.692 -9.523 1.00 89.44 86 ALA A C 1
ATOM 706 O O . ALA A 1 86 ? 23.385 0.223 -8.397 1.00 89.44 86 ALA A O 1
ATOM 707 N N . GLU A 1 87 ? 23.866 1.799 -9.924 1.00 88.00 87 GLU A N 1
ATOM 708 C CA . GLU A 1 87 ? 24.764 2.580 -9.067 1.00 88.00 87 GLU A CA 1
ATOM 709 C C . GLU A 1 87 ? 24.017 3.215 -7.892 1.00 88.00 87 GLU A C 1
ATOM 711 O O . GLU A 1 87 ? 24.477 3.125 -6.756 1.00 88.00 87 GLU A O 1
ATOM 716 N N . TRP A 1 88 ? 22.837 3.789 -8.137 1.00 94.50 88 TRP A N 1
ATOM 717 C CA . TRP A 1 88 ? 21.981 4.333 -7.086 1.00 94.50 88 TRP A CA 1
ATOM 718 C C . TRP A 1 88 ? 21.543 3.261 -6.086 1.00 94.50 88 TRP A C 1
ATOM 720 O O . TRP A 1 88 ? 21.628 3.485 -4.877 1.00 94.50 88 TRP A O 1
ATOM 730 N N . ALA A 1 89 ? 21.119 2.087 -6.563 1.00 89.69 89 ALA A N 1
ATOM 731 C CA . ALA A 1 89 ? 20.725 0.985 -5.693 1.00 89.69 89 ALA A CA 1
ATOM 732 C C . ALA A 1 89 ? 21.908 0.527 -4.826 1.00 89.69 89 ALA A C 1
ATOM 734 O O . ALA A 1 89 ? 21.774 0.437 -3.606 1.00 89.69 89 ALA A O 1
ATOM 735 N N . ALA A 1 90 ? 23.085 0.341 -5.433 1.00 83.31 90 ALA A N 1
ATOM 736 C CA . ALA A 1 90 ? 24.305 -0.035 -4.724 1.00 83.31 90 ALA A CA 1
ATOM 737 C C . ALA A 1 90 ? 24.727 1.017 -3.683 1.00 83.31 90 ALA A C 1
ATOM 739 O O . ALA A 1 90 ? 25.042 0.661 -2.549 1.00 83.31 90 ALA A O 1
ATOM 740 N N . HIS A 1 91 ? 24.678 2.307 -4.033 1.00 85.38 91 HIS A N 1
ATOM 741 C CA . HIS A 1 91 ? 25.011 3.407 -3.124 1.00 85.38 91 HIS A CA 1
ATOM 742 C C . HIS A 1 91 ? 24.086 3.462 -1.900 1.00 85.38 91 HIS A C 1
ATOM 744 O O . HIS A 1 91 ? 24.533 3.779 -0.801 1.00 85.38 91 HIS A O 1
ATOM 750 N N . ASN A 1 92 ? 22.811 3.104 -2.073 1.00 85.75 92 ASN A N 1
ATOM 751 C CA . ASN A 1 92 ? 21.811 3.073 -1.003 1.00 85.75 92 ASN A CA 1
ATOM 752 C C . ASN A 1 92 ? 21.697 1.703 -0.302 1.00 85.75 92 ASN A C 1
ATOM 754 O O . ASN A 1 92 ? 20.786 1.495 0.503 1.00 85.75 92 ASN A O 1
ATOM 758 N N . GLY A 1 93 ? 22.590 0.753 -0.605 1.00 86.19 93 GLY A N 1
ATOM 759 C CA . GLY A 1 93 ? 22.585 -0.586 -0.009 1.00 86.19 93 GLY A CA 1
ATOM 760 C C . GLY A 1 93 ? 21.370 -1.443 -0.383 1.00 86.19 93 GLY A C 1
ATOM 761 O O . GLY A 1 93 ? 21.029 -2.371 0.348 1.00 86.19 93 GLY A O 1
ATOM 762 N N . LEU A 1 94 ? 20.692 -1.133 -1.490 1.00 91.38 94 LEU A N 1
ATOM 763 C CA . LEU A 1 94 ? 19.547 -1.888 -1.989 1.00 91.38 94 LEU A CA 1
ATOM 764 C C . LEU A 1 94 ? 20.025 -3.031 -2.897 1.00 91.38 94 LEU A C 1
ATOM 766 O O . LEU A 1 94 ? 20.611 -2.800 -3.955 1.00 91.38 94 LEU A O 1
ATOM 770 N N . GLY A 1 95 ? 19.742 -4.271 -2.504 1.00 87.75 95 GLY A N 1
ATOM 771 C CA . GLY A 1 95 ? 19.986 -5.455 -3.325 1.00 87.75 95 GLY A CA 1
ATOM 772 C C . GLY A 1 95 ? 18.859 -5.684 -4.329 1.00 87.75 95 GLY A C 1
ATOM 773 O O . GLY A 1 95 ? 17.691 -5.463 -4.011 1.00 87.75 95 GLY A O 1
ATOM 774 N N . LEU A 1 96 ? 19.200 -6.139 -5.536 1.00 91.12 96 LEU A N 1
ATOM 775 C CA . LEU A 1 96 ? 18.217 -6.617 -6.509 1.00 91.12 96 LEU A CA 1
ATOM 776 C C . LEU A 1 96 ? 17.613 -7.937 -6.013 1.00 91.12 96 LEU A C 1
ATOM 778 O O . LEU A 1 96 ? 18.355 -8.873 -5.723 1.00 91.12 96 LEU A O 1
ATOM 782 N N . LEU A 1 97 ? 16.284 -8.006 -5.943 1.00 90.31 97 LEU A N 1
ATOM 783 C CA . LEU A 1 97 ? 15.555 -9.213 -5.546 1.00 90.31 97 LEU A CA 1
ATOM 784 C C . LEU A 1 97 ? 15.215 -10.112 -6.737 1.00 90.31 97 LEU A C 1
ATOM 786 O O . LEU A 1 97 ? 15.055 -11.316 -6.572 1.00 90.31 97 LEU A O 1
ATOM 790 N N . ASN A 1 98 ? 15.087 -9.547 -7.939 1.00 87.44 98 ASN A N 1
ATOM 791 C CA . ASN A 1 98 ? 14.817 -10.329 -9.140 1.00 87.44 98 ASN A CA 1
ATOM 792 C C . ASN A 1 98 ? 15.932 -11.353 -9.388 1.00 87.44 98 ASN A C 1
ATOM 794 O O . ASN A 1 98 ? 17.115 -11.012 -9.360 1.00 87.44 98 ASN A O 1
ATOM 798 N N . ALA A 1 99 ? 15.547 -12.573 -9.763 1.00 81.44 99 ALA A N 1
ATOM 799 C CA . ALA A 1 99 ? 16.479 -13.541 -10.327 1.00 81.44 99 ALA A CA 1
ATOM 800 C C . ALA A 1 99 ? 17.029 -13.019 -11.674 1.00 81.44 99 ALA A C 1
ATOM 802 O O . ALA A 1 99 ? 16.238 -12.795 -12.599 1.00 81.44 99 ALA A O 1
ATOM 803 N N . PRO A 1 100 ? 18.356 -12.830 -11.825 1.00 83.12 100 PRO A N 1
ATOM 804 C CA . PRO A 1 100 ? 18.930 -12.330 -13.069 1.00 83.12 100 PRO A CA 1
ATOM 805 C C . PRO A 1 100 ? 18.563 -13.204 -14.273 1.00 83.12 100 PRO A C 1
ATOM 807 O O . PRO A 1 100 ? 18.674 -14.427 -14.230 1.00 83.12 100 PRO A O 1
ATOM 810 N N . GLY A 1 101 ? 18.131 -12.567 -15.361 1.00 81.19 101 GLY A N 1
ATOM 811 C CA . GLY A 1 101 ? 17.730 -13.233 -16.603 1.00 81.19 101 GLY A CA 1
ATOM 812 C C . GLY A 1 101 ? 16.312 -13.801 -16.600 1.00 81.19 101 GLY A C 1
ATOM 813 O O . GLY A 1 101 ? 15.853 -14.261 -17.644 1.00 81.19 101 GLY A O 1
ATOM 814 N N . LYS A 1 102 ? 15.588 -13.742 -15.474 1.00 87.69 102 LYS A N 1
ATOM 815 C CA . LYS A 1 102 ? 14.171 -14.106 -15.447 1.00 87.69 102 LYS A CA 1
ATOM 816 C C . LYS A 1 102 ? 13.343 -12.952 -16.011 1.00 87.69 102 LYS A C 1
ATOM 818 O O . LYS A 1 102 ? 13.353 -11.845 -15.469 1.00 87.69 102 LYS A O 1
ATOM 823 N N . ALA A 1 103 ? 12.657 -13.207 -17.123 1.00 88.19 103 ALA A N 1
ATOM 824 C CA . ALA A 1 103 ? 11.819 -12.213 -17.780 1.00 88.19 103 ALA A CA 1
ATOM 825 C C . ALA A 1 103 ? 10.675 -11.762 -16.861 1.00 88.19 103 ALA A C 1
ATOM 827 O O . ALA A 1 103 ? 10.118 -12.563 -16.113 1.00 88.19 103 ALA A O 1
ATOM 828 N N . THR A 1 104 ? 10.319 -10.484 -16.951 1.00 91.06 104 THR A N 1
ATOM 829 C CA . THR A 1 104 ? 9.148 -9.885 -16.290 1.00 91.06 104 THR A CA 1
ATOM 830 C C . THR A 1 104 ? 8.106 -9.417 -17.297 1.00 91.06 104 THR A C 1
ATOM 832 O O . THR A 1 104 ? 7.058 -8.918 -16.917 1.00 91.06 104 THR A O 1
ATOM 835 N N . HIS A 1 105 ? 8.382 -9.599 -18.585 1.00 90.00 105 HIS A N 1
ATOM 836 C CA . HIS A 1 105 ? 7.525 -9.203 -19.687 1.00 90.00 105 HIS A CA 1
ATOM 837 C C . HIS A 1 105 ? 7.512 -10.304 -20.753 1.00 90.00 105 HIS A C 1
ATOM 839 O O . HIS A 1 105 ? 8.547 -10.921 -21.020 1.00 90.00 105 HIS A O 1
ATOM 845 N N . VAL A 1 106 ? 6.381 -10.505 -21.436 1.00 86.69 106 VAL A N 1
ATOM 846 C CA . VAL A 1 106 ? 6.180 -11.566 -22.452 1.00 86.69 106 VAL A CA 1
ATOM 847 C C . VAL A 1 106 ? 7.177 -11.519 -23.615 1.00 86.69 106 VAL A C 1
ATOM 849 O O . VAL A 1 106 ? 7.436 -12.525 -24.265 1.00 86.69 106 VAL A O 1
ATOM 852 N N . ARG A 1 107 ? 7.784 -10.353 -23.864 1.00 87.62 107 ARG A N 1
ATOM 853 C CA . ARG A 1 107 ? 8.863 -10.166 -24.859 1.00 87.62 107 ARG A CA 1
ATOM 854 C C . ARG A 1 107 ? 10.241 -10.658 -24.389 1.00 87.62 107 ARG A C 1
ATOM 856 O O . ARG A 1 107 ? 11.221 -10.443 -25.092 1.00 87.62 107 ARG A O 1
ATOM 863 N N . GLY A 1 108 ? 10.337 -11.269 -23.208 1.00 87.62 108 GLY A N 1
ATOM 864 C CA . GLY A 1 108 ? 11.584 -11.812 -22.661 1.00 87.62 108 GLY A CA 1
ATOM 865 C C . GLY A 1 108 ? 12.473 -10.791 -21.942 1.00 87.62 108 GLY A C 1
ATOM 866 O O . GLY A 1 108 ? 13.613 -11.106 -21.616 1.00 87.62 108 GLY A O 1
ATOM 867 N N . ASN A 1 109 ? 11.975 -9.577 -21.691 1.00 91.19 109 ASN A N 1
ATOM 868 C CA . ASN A 1 109 ? 12.730 -8.528 -21.003 1.00 91.19 109 ASN A CA 1
ATOM 869 C C . ASN A 1 109 ? 12.481 -8.541 -19.492 1.00 91.19 109 ASN A C 1
ATOM 871 O O . ASN A 1 109 ? 11.394 -8.910 -19.047 1.00 91.19 109 ASN A O 1
ATOM 875 N N . SER A 1 110 ? 13.468 -8.080 -18.723 1.00 90.75 110 SER A N 1
ATOM 876 C CA . SER A 1 110 ? 13.377 -7.864 -17.274 1.00 90.75 110 SER A CA 1
ATOM 877 C C . SER A 1 110 ? 13.419 -6.360 -16.995 1.00 90.75 110 SER A C 1
ATOM 879 O O . SER A 1 110 ? 14.491 -5.785 -16.799 1.00 90.75 110 SER A O 1
ATOM 881 N N . ILE A 1 111 ? 12.253 -5.719 -17.057 1.00 92.94 111 ILE A N 1
ATOM 882 C CA . ILE A 1 111 ? 12.089 -4.257 -16.917 1.00 92.94 111 ILE A CA 1
ATOM 883 C C . ILE A 1 111 ? 11.334 -3.863 -15.644 1.00 92.94 111 ILE A C 1
ATOM 885 O O . ILE A 1 111 ? 11.486 -2.734 -15.170 1.00 92.94 111 ILE A O 1
ATOM 889 N N . ASP A 1 112 ? 10.603 -4.810 -15.058 1.00 94.81 112 ASP A N 1
ATOM 890 C CA . ASP A 1 112 ? 9.974 -4.681 -13.751 1.00 94.81 112 ASP A CA 1
ATOM 891 C C . ASP A 1 112 ? 10.966 -5.154 -12.689 1.00 94.81 112 ASP A C 1
ATOM 893 O O . ASP A 1 112 ? 11.340 -6.327 -12.634 1.00 94.81 112 ASP A O 1
ATOM 897 N N . LEU A 1 113 ? 11.444 -4.239 -11.855 1.00 95.75 113 LEU A N 1
ATOM 898 C CA . LEU A 1 113 ? 12.532 -4.513 -10.919 1.00 95.75 113 LEU A CA 1
ATOM 899 C C . LEU A 1 113 ? 12.059 -4.314 -9.486 1.00 95.75 113 LEU A C 1
ATOM 901 O O . LEU A 1 113 ? 11.202 -3.478 -9.213 1.00 95.75 113 LEU A O 1
ATOM 905 N N . ALA A 1 114 ? 12.653 -5.071 -8.573 1.00 96.69 114 ALA A N 1
ATOM 906 C CA . ALA A 1 114 ? 12.471 -4.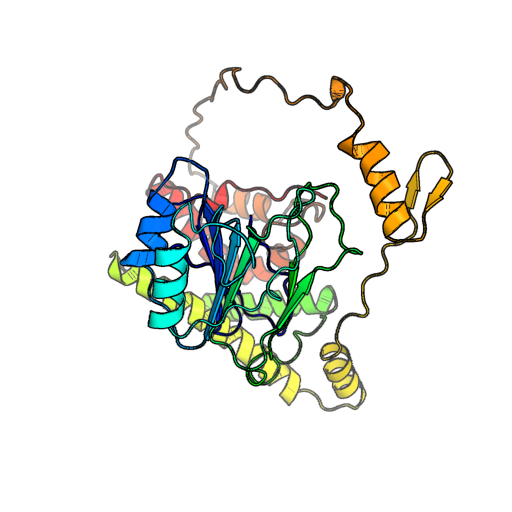967 -7.139 1.00 96.69 114 ALA A CA 1
ATOM 907 C C . ALA A 1 114 ? 13.842 -4.877 -6.461 1.00 96.69 114 ALA A C 1
ATOM 909 O O . ALA A 1 114 ? 14.680 -5.768 -6.594 1.00 96.69 114 ALA A O 1
ATOM 910 N N . PHE A 1 115 ? 14.052 -3.798 -5.715 1.00 95.12 115 PHE A N 1
ATOM 911 C CA . PHE A 1 115 ? 15.259 -3.523 -4.950 1.00 95.12 115 PHE A CA 1
ATOM 912 C C . PHE A 1 115 ? 14.910 -3.359 -3.473 1.00 95.12 115 PHE A C 1
ATOM 914 O O . PHE A 1 115 ? 13.985 -2.618 -3.139 1.00 95.12 115 PHE A O 1
ATOM 921 N N . ALA A 1 116 ? 15.645 -4.007 -2.572 1.00 93.81 116 ALA A N 1
ATOM 922 C CA . ALA A 1 116 ? 15.412 -3.867 -1.137 1.00 93.81 116 ALA A CA 1
ATOM 923 C C . ALA A 1 116 ? 16.694 -3.971 -0.310 1.00 93.81 116 ALA A C 1
ATOM 925 O O . ALA A 1 116 ? 17.619 -4.699 -0.656 1.00 93.81 116 ALA A O 1
ATOM 926 N N . ASN A 1 117 ? 16.714 -3.290 0.834 1.00 87.12 117 ASN A N 1
ATOM 927 C CA . ASN A 1 117 ? 17.728 -3.453 1.886 1.00 87.12 117 ASN A CA 1
ATOM 928 C C . ASN A 1 117 ? 17.155 -4.215 3.095 1.00 87.12 117 ASN A C 1
ATOM 930 O O . ASN A 1 117 ? 17.550 -4.011 4.239 1.00 87.12 117 ASN A O 1
ATOM 934 N N . ILE A 1 118 ? 16.185 -5.096 2.840 1.00 85.81 118 ILE A N 1
ATOM 935 C CA . ILE A 1 118 ? 15.511 -5.891 3.862 1.00 85.81 118 ILE A CA 1
ATOM 936 C C . ILE A 1 118 ? 16.126 -7.297 3.848 1.00 85.81 118 ILE A C 1
ATOM 938 O O . ILE A 1 118 ? 16.003 -7.995 2.840 1.00 85.81 118 ILE A O 1
ATOM 942 N N . PRO A 1 119 ? 16.773 -7.744 4.940 1.00 78.12 119 PRO A N 1
ATOM 943 C CA . PRO A 1 119 ? 17.354 -9.080 5.001 1.00 78.12 119 PRO A CA 1
ATOM 944 C C . PRO A 1 119 ? 16.305 -10.163 4.744 1.00 78.12 119 PRO A C 1
ATOM 946 O O . PRO A 1 119 ? 15.195 -10.078 5.268 1.00 78.12 119 PRO A O 1
ATOM 949 N N . ALA A 1 120 ? 16.670 -11.184 3.965 1.00 79.38 120 ALA A N 1
ATOM 950 C CA . ALA A 1 120 ? 15.787 -12.282 3.559 1.00 79.38 120 ALA A CA 1
ATOM 951 C C . ALA A 1 120 ? 14.512 -11.844 2.807 1.00 79.38 120 ALA A C 1
ATOM 953 O O . ALA A 1 120 ? 13.531 -12.588 2.776 1.00 79.38 120 ALA A O 1
ATOM 954 N N . ALA A 1 121 ? 14.507 -10.643 2.220 1.00 82.56 121 ALA A N 1
ATOM 955 C CA . ALA A 1 121 ? 13.551 -10.326 1.173 1.00 82.56 121 ALA A CA 1
ATOM 956 C C . ALA A 1 121 ? 13.862 -11.148 -0.081 1.00 82.56 121 ALA A C 1
ATOM 958 O O . ALA A 1 121 ? 15.026 -11.349 -0.419 1.00 82.56 121 ALA A O 1
ATOM 959 N N . ASP A 1 122 ? 12.815 -11.597 -0.757 1.00 78.31 122 ASP A N 1
ATOM 960 C CA . ASP A 1 122 ? 12.894 -12.402 -1.969 1.00 78.31 122 ASP A CA 1
ATOM 961 C C . ASP A 1 122 ? 11.783 -11.991 -2.941 1.00 78.31 122 ASP A C 1
ATOM 963 O O . ASP A 1 122 ? 10.730 -11.499 -2.516 1.00 78.31 122 ASP A O 1
ATOM 967 N N . ALA A 1 123 ? 12.022 -12.171 -4.238 1.00 87.25 123 ALA A N 1
ATOM 968 C CA . ALA A 1 123 ? 11.071 -11.856 -5.294 1.00 87.25 123 ALA A CA 1
ATOM 969 C C . ALA A 1 123 ? 10.965 -12.999 -6.307 1.00 87.25 123 ALA A C 1
ATOM 971 O O . ALA A 1 123 ? 11.946 -13.430 -6.911 1.00 87.25 123 ALA A O 1
ATOM 972 N N . LEU A 1 124 ? 9.734 -13.444 -6.548 1.00 84.25 124 LEU A N 1
ATOM 973 C CA . LEU A 1 124 ? 9.421 -14.537 -7.458 1.00 84.25 124 LEU A CA 1
ATOM 974 C C . LEU A 1 124 ? 8.407 -14.080 -8.501 1.00 84.25 124 LEU A C 1
ATOM 976 O O . LEU A 1 124 ? 7.472 -13.340 -8.204 1.00 84.25 124 LEU A O 1
ATOM 980 N N . ILE A 1 125 ? 8.587 -14.551 -9.732 1.00 85.69 125 ILE A N 1
ATOM 981 C CA . ILE A 1 125 ? 7.550 -14.443 -10.761 1.00 85.69 125 ILE A CA 1
ATOM 982 C C . ILE A 1 125 ? 6.498 -15.509 -10.485 1.00 85.69 125 ILE A C 1
ATOM 984 O O . ILE A 1 125 ? 6.842 -16.691 -10.422 1.00 85.69 125 ILE A O 1
ATOM 988 N N . GLU A 1 126 ? 5.253 -15.073 -10.325 1.00 79.44 126 GLU A N 1
ATOM 989 C CA . GLU A 1 126 ? 4.105 -15.925 -10.034 1.00 79.44 126 GLU A CA 1
ATOM 990 C C . GLU A 1 126 ? 3.217 -16.061 -11.268 1.00 79.44 126 GLU A C 1
ATOM 992 O O . GLU A 1 126 ? 2.261 -15.305 -11.461 1.00 79.44 126 GLU A O 1
ATOM 997 N N . ASP A 1 127 ? 3.512 -17.063 -12.093 1.00 73.44 127 ASP A N 1
ATOM 998 C CA . ASP A 1 127 ? 2.791 -17.318 -13.349 1.00 73.44 127 ASP A CA 1
ATOM 999 C C . ASP A 1 127 ? 1.293 -17.594 -13.117 1.00 73.44 127 ASP A C 1
ATOM 1001 O O . ASP A 1 127 ? 0.449 -17.304 -13.961 1.00 73.44 127 ASP A O 1
ATOM 1005 N N . HIS A 1 128 ? 0.942 -18.109 -11.935 1.00 70.12 128 HIS A N 1
ATOM 1006 C CA . HIS A 1 128 ? -0.435 -18.404 -11.539 1.00 70.12 128 HIS A CA 1
ATOM 1007 C C . HIS A 1 128 ? -1.255 -17.160 -11.149 1.00 70.12 128 HIS A C 1
ATOM 1009 O O . HIS A 1 128 ? -2.473 -17.250 -11.009 1.00 70.12 128 HIS A O 1
ATOM 1015 N N . LEU A 1 129 ? -0.607 -16.002 -10.973 1.00 71.75 129 LEU A N 1
ATOM 1016 C CA . LEU A 1 129 ? -1.251 -14.709 -10.717 1.00 71.75 129 LEU A CA 1
ATOM 1017 C C . LEU A 1 129 ? -1.379 -13.882 -12.003 1.00 71.75 129 LEU A C 1
ATOM 1019 O O . LEU A 1 129 ? -1.347 -12.651 -11.956 1.00 71.75 129 LEU A O 1
ATOM 1023 N N . PHE A 1 130 ? -1.474 -14.547 -13.156 1.00 65.62 130 PHE A N 1
ATOM 1024 C CA . PHE A 1 130 ? -1.594 -13.904 -14.457 1.00 65.62 130 PHE A CA 1
ATOM 1025 C C . PHE A 1 130 ? -2.831 -12.997 -14.523 1.00 65.62 130 PHE A C 1
ATOM 1027 O O . PHE A 1 130 ? -3.953 -13.420 -14.252 1.00 65.62 130 PHE A O 1
ATOM 1034 N N . THR A 1 131 ? -2.620 -11.738 -14.902 1.00 67.81 131 THR A N 1
ATOM 1035 C CA . THR A 1 131 ? -3.659 -10.694 -14.917 1.00 67.81 131 THR A CA 1
ATOM 1036 C C . THR A 1 131 ? -4.154 -10.344 -16.323 1.00 67.81 131 THR A C 1
ATOM 1038 O O . THR A 1 131 ? -4.891 -9.375 -16.482 1.00 67.81 131 THR A O 1
ATOM 1041 N N . GLY A 1 132 ? -3.758 -11.102 -17.355 1.00 72.69 132 GLY A N 1
ATOM 1042 C CA . GLY A 1 132 ? -4.016 -10.736 -18.755 1.00 72.69 132 GLY A CA 1
ATOM 1043 C C . GLY A 1 132 ? -3.087 -9.642 -19.295 1.00 72.69 132 GLY A C 1
ATOM 1044 O O . GLY A 1 132 ? -3.274 -9.202 -20.425 1.00 72.69 132 GLY A O 1
ATOM 1045 N N . SER A 1 133 ? -2.113 -9.205 -18.491 1.00 82.50 133 SER A N 1
ATOM 1046 C CA . SER A 1 133 ? -1.095 -8.215 -18.848 1.00 82.50 133 SER A CA 1
ATOM 1047 C C . SER A 1 133 ? 0.050 -8.837 -19.656 1.00 82.50 133 SER A C 1
ATOM 1049 O O . SER A 1 133 ? 0.314 -10.037 -19.567 1.00 82.50 133 SER A O 1
ATOM 1051 N N . ASP A 1 134 ? 0.762 -8.008 -20.416 1.00 85.69 134 ASP A N 1
ATOM 1052 C CA . ASP A 1 134 ? 2.041 -8.343 -21.045 1.00 85.69 134 ASP A CA 1
ATOM 1053 C C . ASP A 1 134 ? 3.221 -8.334 -20.051 1.00 85.69 134 ASP A C 1
ATOM 1055 O O . ASP A 1 134 ? 4.274 -8.909 -20.344 1.00 85.69 134 ASP A O 1
ATOM 1059 N N . ASN A 1 135 ? 3.031 -7.784 -18.849 1.00 87.50 135 ASN A N 1
ATOM 1060 C CA . ASN A 1 135 ? 3.940 -7.931 -17.708 1.00 87.50 135 ASN A CA 1
ATOM 1061 C C . ASN A 1 135 ? 3.532 -9.111 -16.808 1.00 87.50 135 ASN A C 1
ATOM 1063 O O . ASN A 1 135 ? 2.351 -9.334 -16.532 1.00 87.50 135 ASN A O 1
ATOM 1067 N N . PHE A 1 136 ? 4.519 -9.840 -16.290 1.00 86.69 136 PHE A N 1
ATOM 1068 C CA . PHE A 1 136 ? 4.319 -10.913 -15.321 1.00 86.69 136 PHE A CA 1
ATOM 1069 C C . PHE A 1 136 ? 4.210 -10.379 -13.891 1.00 86.69 136 PHE A C 1
ATOM 1071 O O . PHE A 1 136 ? 4.852 -9.399 -13.511 1.00 86.69 136 PHE A O 1
ATOM 1078 N N . THR A 1 137 ? 3.423 -11.065 -13.063 1.00 89.19 137 THR A N 1
ATOM 1079 C CA . THR A 1 137 ? 3.243 -10.701 -11.655 1.00 89.19 137 THR A CA 1
ATOM 1080 C C . THR A 1 137 ? 4.482 -11.067 -10.838 1.00 89.19 137 THR A C 1
ATOM 1082 O O . THR A 1 137 ? 4.892 -12.227 -10.808 1.00 89.19 137 THR A O 1
ATOM 1085 N N . ILE A 1 138 ? 5.045 -10.087 -10.124 1.00 89.31 138 ILE A N 1
ATOM 1086 C CA . ILE A 1 138 ? 6.143 -10.294 -9.171 1.00 89.31 138 ILE A CA 1
ATOM 1087 C C . ILE A 1 138 ? 5.577 -10.329 -7.748 1.00 89.31 138 ILE A C 1
ATOM 1089 O O . ILE A 1 138 ? 5.031 -9.337 -7.264 1.00 89.31 138 ILE A O 1
ATOM 1093 N N . SER A 1 139 ? 5.731 -11.459 -7.062 1.00 89.69 139 SER A N 1
ATOM 1094 C CA . SER A 1 139 ? 5.458 -11.592 -5.632 1.00 89.69 139 SER A CA 1
ATOM 1095 C C . SER A 1 139 ? 6.730 -11.330 -4.844 1.00 89.69 139 SER A C 1
ATOM 1097 O O . SER A 1 139 ? 7.758 -11.956 -5.090 1.00 89.69 139 SER A O 1
ATOM 1099 N N . ILE A 1 140 ? 6.664 -10.398 -3.896 1.00 90.06 140 ILE A N 1
ATOM 1100 C CA . ILE A 1 140 ? 7.800 -10.016 -3.058 1.00 90.06 140 ILE A CA 1
ATOM 1101 C C . ILE A 1 140 ? 7.462 -10.379 -1.619 1.00 90.06 140 ILE A C 1
ATOM 1103 O O . ILE A 1 140 ? 6.487 -9.877 -1.053 1.00 90.06 140 ILE A O 1
ATOM 1107 N N . THR A 1 141 ? 8.279 -11.239 -1.022 1.00 85.62 141 THR A N 1
ATOM 1108 C CA . THR A 1 141 ? 8.128 -11.682 0.365 1.00 85.62 141 THR A CA 1
ATOM 1109 C C . THR A 1 141 ? 9.306 -11.181 1.177 1.00 85.62 141 THR A C 1
ATOM 1111 O O . THR A 1 141 ? 10.443 -11.253 0.738 1.00 85.62 141 THR A O 1
ATOM 1114 N N . PHE A 1 142 ? 9.056 -10.671 2.377 1.00 79.94 142 PHE A N 1
ATOM 1115 C CA . PHE A 1 142 ? 10.111 -10.266 3.299 1.00 79.94 142 PHE A CA 1
ATOM 1116 C C . PHE A 1 142 ? 9.674 -10.515 4.743 1.00 79.94 142 PHE A C 1
ATOM 1118 O O . PHE A 1 142 ? 8.472 -10.477 5.042 1.00 79.94 142 PHE A O 1
ATOM 1125 N N . PRO A 1 143 ? 10.619 -10.765 5.666 1.00 71.19 143 PRO A N 1
ATOM 1126 C CA . PRO A 1 143 ? 10.289 -10.997 7.061 1.00 71.19 143 PRO A CA 1
ATOM 1127 C C . PRO A 1 143 ? 9.645 -9.746 7.660 1.00 71.19 143 PRO A C 1
ATOM 1129 O O . PRO A 1 143 ? 10.233 -8.663 7.717 1.00 71.19 143 PRO A O 1
ATOM 1132 N N . GLY A 1 144 ? 8.409 -9.895 8.135 1.00 62.97 144 GLY A N 1
ATOM 1133 C CA . GLY A 1 144 ? 7.757 -8.859 8.921 1.00 62.97 144 GLY A CA 1
ATOM 1134 C C . GLY A 1 144 ? 8.584 -8.613 10.179 1.00 62.97 144 GLY A C 1
ATOM 1135 O O . GLY A 1 144 ? 8.763 -9.530 10.979 1.00 62.97 144 GLY A O 1
ATOM 1136 N N . GLY A 1 145 ? 9.107 -7.393 10.344 1.00 51.16 145 GLY A N 1
ATOM 1137 C CA . GLY A 1 145 ? 9.819 -7.003 11.562 1.00 51.16 145 GLY A CA 1
ATOM 1138 C C . GLY A 1 145 ? 9.024 -7.407 12.804 1.00 51.16 145 GLY A C 1
ATOM 1139 O O . GLY A 1 145 ? 7.792 -7.396 12.747 1.00 51.16 145 GLY A O 1
ATOM 1140 N N . ALA A 1 146 ? 9.740 -7.796 13.873 1.00 43.28 146 ALA A N 1
ATOM 1141 C CA . ALA A 1 146 ? 9.192 -8.311 15.129 1.00 43.28 146 ALA A CA 1
ATOM 1142 C C . ALA A 1 146 ? 7.795 -7.751 15.383 1.00 43.28 146 ALA A C 1
ATOM 1144 O O . ALA A 1 146 ? 7.636 -6.532 15.500 1.00 43.28 146 ALA A O 1
ATOM 1145 N N . LEU A 1 147 ? 6.805 -8.653 15.370 1.00 40.56 147 LEU A N 1
ATOM 1146 C CA . LEU A 1 147 ? 5.400 -8.349 15.591 1.00 40.56 147 LEU A CA 1
ATOM 1147 C C . LEU A 1 147 ? 5.330 -7.294 16.690 1.00 40.56 147 LEU A C 1
ATOM 1149 O O . LEU A 1 147 ? 5.615 -7.593 17.850 1.00 40.56 147 LEU A O 1
ATOM 1153 N N . LEU A 1 148 ? 4.969 -6.054 16.330 1.00 38.56 148 LEU A N 1
ATOM 1154 C CA . LEU A 1 148 ? 4.486 -5.103 17.325 1.00 38.56 148 LEU A CA 1
ATOM 1155 C C . LEU A 1 148 ? 3.514 -5.908 18.182 1.00 38.56 148 LEU A C 1
ATOM 1157 O O . LEU A 1 148 ? 2.664 -6.561 17.558 1.00 38.56 148 LEU A O 1
ATOM 1161 N N . PRO A 1 149 ? 3.676 -5.940 19.525 1.00 36.03 149 PRO A N 1
ATOM 1162 C CA . PRO A 1 149 ? 2.941 -6.854 20.389 1.00 36.03 149 PRO A CA 1
ATOM 1163 C C . PRO A 1 149 ? 1.513 -6.846 19.903 1.00 36.03 149 PRO A C 1
ATOM 1165 O O . PRO A 1 149 ? 0.941 -5.752 19.764 1.00 36.03 149 PRO A O 1
ATOM 1168 N N . ALA A 1 150 ? 1.069 -8.033 19.462 1.00 37.03 150 ALA A N 1
ATOM 1169 C CA . ALA A 1 150 ? -0.128 -8.202 18.660 1.00 37.03 150 ALA A CA 1
ATOM 1170 C C . ALA A 1 150 ? -1.163 -7.242 19.218 1.00 37.03 150 ALA A C 1
ATOM 1172 O O . ALA A 1 150 ? -1.449 -7.289 20.418 1.00 37.03 150 ALA A O 1
ATOM 1173 N N . ARG A 1 151 ? -1.652 -6.299 18.394 1.00 37.69 151 ARG A N 1
ATOM 1174 C CA . ARG A 1 151 ? -2.811 -5.513 18.818 1.00 37.69 151 ARG A CA 1
ATOM 1175 C C . ARG A 1 151 ? -3.786 -6.556 19.319 1.00 37.69 151 ARG A C 1
ATOM 1177 O O . ARG A 1 151 ? -4.128 -7.442 18.537 1.00 37.69 151 ARG A O 1
ATOM 1184 N N . THR A 1 152 ? -4.158 -6.464 20.597 1.00 43.94 152 THR A N 1
ATOM 1185 C CA . THR A 1 152 ? -5.264 -7.233 21.153 1.00 43.94 152 THR A CA 1
ATOM 1186 C C . THR A 1 152 ? -6.338 -7.199 20.082 1.00 43.94 152 THR A C 1
ATOM 1188 O O . THR A 1 152 ? -6.744 -6.106 19.651 1.00 43.94 152 THR A O 1
ATOM 1191 N N . ALA A 1 153 ? -6.595 -8.364 19.471 1.00 41.88 153 ALA A N 1
ATOM 1192 C CA . ALA A 1 153 ? -7.379 -8.419 18.248 1.00 41.88 153 ALA A CA 1
ATOM 1193 C C . ALA A 1 153 ? -8.671 -7.678 18.558 1.00 41.88 153 ALA A C 1
ATOM 1195 O O . ALA A 1 153 ? -9.273 -7.934 19.599 1.00 41.88 153 ALA A O 1
ATOM 1196 N N . ARG A 1 154 ? -8.998 -6.649 17.761 1.00 44.88 154 ARG A N 1
ATOM 1197 C CA . ARG A 1 154 ? -10.106 -5.766 18.123 1.00 44.88 154 ARG A CA 1
ATOM 1198 C C . ARG A 1 154 ? -11.358 -6.635 18.227 1.00 44.88 154 ARG A C 1
ATOM 1200 O O . ARG A 1 154 ? -11.741 -7.219 17.213 1.00 44.88 154 ARG A O 1
ATOM 1207 N N . PRO A 1 155 ? -11.978 -6.696 19.409 1.00 43.81 155 PRO A N 1
ATOM 1208 C CA . PRO A 1 155 ? -13.129 -7.535 19.665 1.00 43.81 155 PRO A CA 1
ATOM 1209 C C . PRO A 1 155 ? -14.224 -7.366 18.636 1.00 43.81 155 PRO A C 1
ATOM 1211 O O . PRO A 1 155 ? -14.628 -6.252 18.289 1.00 43.81 155 PRO A O 1
ATOM 1214 N N . ARG A 1 156 ? -14.736 -8.502 18.173 1.00 50.56 156 ARG A N 1
ATOM 1215 C CA . ARG A 1 156 ? -15.993 -8.558 17.437 1.00 50.56 156 ARG A CA 1
ATOM 1216 C C . ARG A 1 156 ? -17.129 -8.370 18.429 1.00 50.56 156 ARG A C 1
ATOM 1218 O O . ARG A 1 156 ? -17.645 -9.330 18.986 1.00 50.56 156 ARG A O 1
ATOM 1225 N N . LEU A 1 157 ? -17.483 -7.113 18.639 1.00 58.66 157 LEU A N 1
ATOM 1226 C CA . LEU A 1 157 ? -18.654 -6.732 19.412 1.00 58.66 157 LEU A CA 1
ATOM 1227 C C . LEU A 1 157 ? -19.924 -7.137 18.638 1.00 58.66 157 LEU A C 1
ATOM 1229 O O . LEU A 1 157 ? -19.995 -6.960 17.413 1.00 58.66 157 LEU A O 1
ATOM 1233 N N . SER A 1 158 ? -20.927 -7.678 19.330 1.00 68.88 158 SER A N 1
ATOM 1234 C CA . SER A 1 158 ? -22.277 -7.816 18.771 1.00 68.88 158 SER A CA 1
ATOM 1235 C C . SER A 1 158 ? -22.863 -6.439 18.444 1.00 68.88 158 SER A C 1
ATOM 1237 O O . SER A 1 158 ? -22.356 -5.413 18.895 1.00 68.88 158 SER A O 1
ATOM 1239 N N . SER A 1 159 ? -23.934 -6.378 17.653 1.00 71.31 159 SER A N 1
ATOM 1240 C CA . SER A 1 159 ? -24.542 -5.095 17.273 1.00 71.31 159 SER A CA 1
ATOM 1241 C C . SER A 1 159 ? -24.959 -4.250 18.483 1.00 71.31 159 SER A C 1
ATOM 1243 O O . SER A 1 159 ? -24.773 -3.035 18.471 1.00 71.31 159 SER A O 1
ATOM 1245 N N . GLU A 1 160 ? -25.450 -4.880 19.551 1.00 79.19 160 GLU A N 1
ATOM 1246 C CA . GLU A 1 160 ? -25.840 -4.173 20.772 1.00 79.19 160 GLU A CA 1
ATOM 1247 C C . GLU A 1 160 ? -24.615 -3.675 21.554 1.00 79.19 160 GLU A C 1
ATOM 1249 O O . GLU A 1 160 ? -24.529 -2.490 21.879 1.00 79.19 160 GLU A O 1
ATOM 1254 N N . GLU A 1 161 ? -23.606 -4.526 21.749 1.00 75.38 161 GLU A N 1
ATOM 1255 C CA . GLU A 1 161 ? -22.347 -4.152 22.411 1.00 75.38 161 GLU A CA 1
ATOM 1256 C C . GLU A 1 161 ? -21.575 -3.078 21.629 1.00 75.38 161 GLU A C 1
ATOM 1258 O O . GLU A 1 161 ? -20.958 -2.201 22.230 1.00 75.38 161 GLU A O 1
ATOM 1263 N N . LYS A 1 162 ? -21.650 -3.089 20.289 1.00 72.75 162 LYS A N 1
ATOM 1264 C CA . LYS A 1 162 ? -21.116 -2.023 19.426 1.00 72.75 162 LYS A CA 1
ATOM 1265 C C . LYS A 1 162 ? -21.787 -0.693 19.728 1.00 72.75 162 LYS A C 1
ATOM 1267 O O . LYS A 1 162 ? -21.093 0.310 19.854 1.00 72.75 162 LYS A O 1
ATOM 1272 N N . THR A 1 163 ? -23.116 -0.677 19.841 1.00 78.88 163 THR A N 1
ATOM 1273 C CA . THR A 1 163 ? -23.857 0.565 20.103 1.00 78.88 163 THR A CA 1
ATOM 1274 C C . THR A 1 163 ? -23.611 1.096 21.513 1.00 78.88 163 THR A C 1
ATOM 1276 O O . THR A 1 1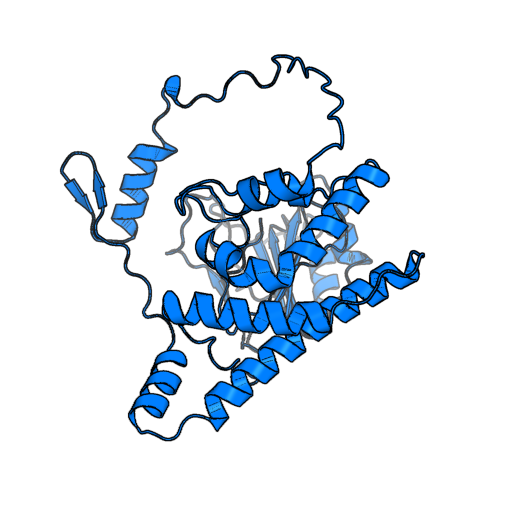63 ? -23.339 2.285 21.654 1.00 78.88 163 THR A O 1
ATOM 1279 N N . LYS A 1 164 ? -23.614 0.230 22.534 1.00 79.38 164 LYS A N 1
ATOM 1280 C CA . LYS A 1 164 ? -23.326 0.612 23.925 1.00 79.38 164 LYS A CA 1
ATOM 1281 C C . LYS A 1 164 ? -21.872 1.060 24.105 1.00 79.38 164 LYS A C 1
ATOM 1283 O O . LYS A 1 164 ? -21.609 2.106 24.687 1.00 79.38 164 LYS A O 1
ATOM 1288 N N . GLY A 1 165 ? -20.918 0.318 23.540 1.00 77.12 165 GLY A N 1
ATOM 1289 C CA . GLY A 1 165 ? -19.505 0.695 23.568 1.00 77.12 165 GLY A CA 1
ATOM 1290 C C . GLY A 1 165 ? -19.237 2.009 22.830 1.00 77.12 165 GLY A C 1
ATOM 1291 O O . GLY A 1 165 ? -18.436 2.821 23.287 1.00 77.12 165 GLY A O 1
ATOM 1292 N N . PHE A 1 166 ? -19.934 2.257 21.718 1.00 78.88 166 PHE A N 1
ATOM 1293 C CA . PHE A 1 166 ? -19.862 3.532 21.006 1.00 78.88 166 PHE A CA 1
ATOM 1294 C C . PHE A 1 166 ? -20.409 4.697 21.835 1.00 78.88 166 PHE A C 1
ATOM 1296 O O . PHE A 1 166 ? -19.735 5.716 21.937 1.00 78.88 166 PHE A O 1
ATOM 1303 N N . GLU A 1 167 ? -21.579 4.539 22.457 1.00 83.12 167 GLU A N 1
ATOM 1304 C CA . GLU A 1 167 ? -22.181 5.538 23.350 1.00 83.12 167 GLU A CA 1
ATOM 1305 C C . GLU A 1 167 ? -21.232 5.914 24.499 1.00 83.12 167 GLU A C 1
ATOM 1307 O O . GLU A 1 167 ? -20.953 7.092 24.722 1.00 83.12 167 GLU A O 1
ATOM 1312 N N . GLU A 1 168 ? -20.656 4.919 25.180 1.00 79.25 168 GLU A N 1
ATOM 1313 C CA . GLU A 1 168 ? -19.712 5.152 26.276 1.00 79.25 168 GLU A CA 1
ATOM 1314 C C . GLU A 1 168 ? -18.438 5.873 25.821 1.00 79.25 168 GLU A C 1
ATOM 1316 O O . GLU A 1 168 ? -17.939 6.762 26.519 1.00 79.25 168 GLU A O 1
ATOM 1321 N N . LEU A 1 169 ? -17.900 5.495 24.658 1.00 78.81 169 LEU A N 1
ATOM 1322 C CA . LEU A 1 169 ? -16.720 6.133 24.076 1.00 78.81 169 LEU A CA 1
ATOM 1323 C C . LEU A 1 169 ? -17.013 7.565 23.626 1.00 78.81 169 LEU A C 1
ATOM 1325 O O . LEU A 1 169 ? -16.164 8.434 23.815 1.00 78.81 169 LEU A O 1
ATOM 1329 N N . ALA A 1 170 ? -18.192 7.814 23.058 1.00 80.69 170 ALA A N 1
ATOM 1330 C CA . ALA A 1 170 ? -18.636 9.143 22.663 1.00 80.69 170 ALA A CA 1
ATOM 1331 C C . ALA A 1 170 ? -18.775 10.053 23.889 1.00 80.69 170 ALA A C 1
ATOM 1333 O O . ALA A 1 170 ? -18.198 11.138 23.910 1.00 80.69 170 ALA A O 1
ATOM 1334 N N . ARG A 1 171 ? -19.424 9.569 24.956 1.00 80.88 171 ARG A N 1
ATOM 1335 C CA . ARG A 1 171 ? -19.538 10.281 26.236 1.00 80.88 171 ARG A CA 1
ATOM 1336 C C . ARG A 1 171 ? -18.174 10.639 26.825 1.00 80.88 171 ARG A C 1
ATOM 1338 O O . ARG A 1 171 ? -17.948 11.785 27.196 1.00 80.88 171 ARG A O 1
ATOM 1345 N N . ALA A 1 172 ? -17.255 9.674 26.892 1.00 75.25 172 ALA A N 1
ATOM 1346 C CA . ALA A 1 172 ? -15.908 9.912 27.412 1.00 75.25 172 ALA A CA 1
ATOM 1347 C C . ALA A 1 172 ? -15.098 10.870 26.522 1.00 75.25 172 ALA A C 1
ATOM 1349 O O . ALA A 1 172 ? -14.318 11.672 27.025 1.00 75.25 172 ALA A O 1
ATOM 1350 N N . GLY A 1 173 ? -15.283 10.784 25.203 1.00 72.56 173 GLY A N 1
ATOM 1351 C CA . GLY A 1 173 ? -14.578 11.610 24.232 1.00 72.56 173 GLY A CA 1
ATOM 1352 C C . GLY A 1 173 ? -15.007 13.073 24.260 1.00 72.56 173 GLY A C 1
ATOM 1353 O O . GLY A 1 173 ? -14.139 13.932 24.169 1.00 72.56 173 GLY A O 1
ATOM 1354 N N . VAL A 1 174 ? -16.306 13.353 24.423 1.00 75.94 174 VAL A N 1
ATOM 1355 C CA . VAL A 1 174 ? -16.850 14.725 24.457 1.00 75.94 174 VAL A CA 1
ATOM 1356 C C . VAL A 1 174 ? -16.286 15.530 25.623 1.00 75.94 174 VAL A C 1
ATOM 1358 O O . VAL A 1 174 ? -15.879 16.670 25.431 1.00 75.94 174 VAL A O 1
ATOM 1361 N N . VAL A 1 175 ? -16.189 14.923 26.809 1.00 73.44 175 VAL A N 1
ATOM 1362 C CA . VAL A 1 175 ? -15.618 15.580 28.000 1.00 73.44 175 VAL A CA 1
ATOM 1363 C C . VAL A 1 175 ? -14.145 15.951 27.791 1.00 73.44 175 VAL A C 1
ATOM 1365 O O . VAL A 1 175 ? -13.667 16.941 28.335 1.00 73.44 175 VAL A O 1
ATOM 1368 N N . GLU A 1 176 ? -13.423 15.169 26.988 1.00 68.12 176 GLU A N 1
ATOM 1369 C CA . GLU A 1 176 ? -12.003 15.376 26.692 1.00 68.12 176 GLU A CA 1
ATOM 1370 C C . GLU A 1 176 ? -11.764 16.214 25.418 1.00 68.12 176 GLU A C 1
ATOM 1372 O O . GLU A 1 176 ? -10.615 16.339 24.975 1.00 68.12 176 GLU A O 1
ATOM 1377 N N . LEU A 1 177 ? -12.814 16.784 24.806 1.00 66.50 177 LEU A N 1
ATOM 1378 C CA . LEU A 1 177 ? -12.656 17.634 23.628 1.00 66.50 177 LEU A CA 1
ATOM 1379 C C . LEU A 1 177 ? -11.943 18.945 23.997 1.00 66.50 177 LEU A C 1
ATOM 1381 O O . LEU A 1 177 ? -12.331 19.625 24.949 1.00 66.50 177 LEU A O 1
ATOM 1385 N N . PRO A 1 178 ? -10.906 19.340 23.239 1.00 63.69 178 PRO A N 1
ATOM 1386 C CA . PRO A 1 178 ? -10.256 20.624 23.451 1.00 63.69 178 PRO A CA 1
ATOM 1387 C C . PRO A 1 178 ? -11.235 21.761 23.129 1.00 63.69 178 PRO A C 1
ATOM 1389 O O . PRO A 1 178 ? -11.801 21.798 22.037 1.00 63.69 178 PRO A O 1
ATOM 1392 N N . ARG A 1 179 ? -11.408 22.707 24.062 1.00 61.31 179 ARG A N 1
ATOM 1393 C CA . ARG A 1 179 ? -12.169 23.938 23.801 1.00 61.31 179 ARG A CA 1
ATOM 1394 C C . ARG A 1 179 ? -11.443 24.780 22.745 1.00 61.31 179 ARG A C 1
ATOM 1396 O O . ARG A 1 179 ? -10.218 24.916 22.832 1.00 61.31 179 ARG A O 1
ATOM 1403 N N . PRO A 1 180 ? -12.154 25.349 21.759 1.00 55.56 180 PRO A N 1
ATOM 1404 C CA . PRO A 1 180 ? -11.518 26.167 20.741 1.00 55.56 180 PRO A CA 1
ATOM 1405 C C . PRO A 1 180 ? -10.997 27.469 21.364 1.00 55.56 180 PRO A C 1
ATOM 1407 O O . PRO A 1 180 ? -11.761 28.263 21.903 1.00 55.56 180 PRO A O 1
ATOM 1410 N N . ALA A 1 181 ? -9.686 27.689 21.270 1.00 55.56 181 ALA A N 1
ATOM 1411 C CA . ALA A 1 181 ? -9.061 28.997 21.445 1.00 55.56 181 ALA A CA 1
ATOM 1412 C C . ALA A 1 181 ? -8.517 29.450 20.081 1.00 55.56 181 ALA A C 1
ATOM 1414 O O . ALA A 1 181 ? -7.992 28.634 19.318 1.00 55.56 181 ALA A O 1
ATOM 1415 N N . ALA A 1 182 ? -8.699 30.728 19.751 1.00 50.72 182 ALA A N 1
ATOM 1416 C CA . ALA A 1 182 ? -8.445 31.263 18.416 1.00 50.72 182 ALA A CA 1
ATOM 1417 C C . ALA A 1 182 ? -6.951 31.193 18.027 1.00 50.72 182 ALA A C 1
ATOM 1419 O O . ALA A 1 182 ? -6.102 31.760 18.709 1.00 50.72 182 ALA A O 1
ATOM 1420 N N . GLY A 1 183 ? -6.626 30.516 16.913 1.00 54.97 183 GLY A N 1
ATOM 1421 C CA . GLY A 1 183 ? -5.307 30.580 16.258 1.00 54.97 183 GLY A CA 1
ATOM 1422 C C . GLY A 1 183 ? -4.858 29.293 15.538 1.00 54.97 183 GLY A C 1
ATOM 1423 O O . GLY A 1 183 ? -5.219 28.181 15.915 1.00 54.97 183 GLY A O 1
ATOM 1424 N N . SER A 1 184 ? -4.019 29.416 14.502 1.00 53.25 184 SER A N 1
ATOM 1425 C CA . SER A 1 184 ? -3.577 28.301 13.634 1.00 53.25 184 SER A CA 1
ATOM 1426 C C . SER A 1 184 ? -2.746 27.225 14.355 1.00 53.25 184 SER A C 1
ATOM 1428 O O . SER A 1 184 ? -2.936 26.028 14.125 1.00 53.25 184 SER A O 1
ATOM 1430 N N . ARG A 1 185 ? -1.879 27.620 15.298 1.00 55.78 185 ARG A N 1
ATOM 1431 C CA . ARG A 1 185 ? -1.116 26.695 16.163 1.00 55.78 185 ARG A CA 1
ATOM 1432 C C . ARG A 1 185 ? -2.038 25.908 17.105 1.00 55.78 185 ARG A C 1
ATOM 1434 O O . ARG A 1 185 ? -1.777 24.741 17.395 1.00 55.78 185 ARG A O 1
ATOM 1441 N N . HIS A 1 186 ? -3.165 26.503 17.498 1.00 60.00 186 HIS A N 1
ATOM 1442 C CA . HIS A 1 186 ? -4.178 25.858 18.333 1.00 60.00 186 HIS A CA 1
ATOM 1443 C C . HIS A 1 186 ? -4.961 24.780 17.575 1.00 60.00 186 HIS A C 1
ATOM 1445 O O . HIS A 1 186 ? -5.353 23.795 18.188 1.00 60.00 186 HIS A O 1
ATOM 1451 N N . VAL A 1 187 ? -5.101 24.873 16.246 1.00 56.66 187 VAL A N 1
ATOM 1452 C CA . VAL A 1 187 ? -5.753 23.829 15.427 1.00 56.66 187 VAL A CA 1
ATOM 1453 C C . VAL A 1 187 ? -4.935 22.533 15.405 1.00 56.66 187 VAL A C 1
ATOM 1455 O O . VAL A 1 187 ? -5.490 21.442 15.549 1.00 56.66 187 VAL A O 1
ATOM 1458 N N . GLN A 1 188 ? -3.608 22.622 15.268 1.00 56.25 188 GLN A N 1
ATOM 1459 C CA . GLN A 1 188 ? -2.734 21.440 15.304 1.00 56.25 188 GLN A CA 1
ATOM 1460 C C . GLN A 1 188 ? -2.710 20.796 16.698 1.00 56.25 188 GLN A C 1
ATOM 1462 O O . GLN A 1 188 ? -2.818 19.571 16.812 1.00 56.25 188 GLN A O 1
ATOM 1467 N N . VAL A 1 189 ? -2.655 21.617 17.751 1.00 57.91 189 VAL A N 1
ATOM 1468 C CA . VAL A 1 189 ? -2.731 21.163 19.149 1.00 57.91 189 VAL A CA 1
ATOM 1469 C C . VAL A 1 189 ? -4.097 20.540 19.452 1.00 57.91 189 VAL A C 1
ATOM 1471 O O . VAL A 1 189 ? -4.148 19.455 20.025 1.00 57.91 189 VAL A O 1
ATOM 1474 N N . ALA A 1 190 ? -5.199 21.136 18.992 1.00 59.88 190 ALA A N 1
ATOM 1475 C CA . ALA A 1 190 ? -6.546 20.584 19.136 1.00 59.88 190 ALA A CA 1
ATOM 1476 C C . ALA A 1 190 ? -6.698 19.252 18.386 1.00 59.88 190 ALA A C 1
ATOM 1478 O O . ALA A 1 190 ? -7.247 18.290 18.924 1.00 59.88 190 ALA A O 1
ATOM 1479 N N . ARG A 1 191 ? -6.130 19.133 17.177 1.00 57.78 191 ARG A N 1
ATOM 1480 C CA . ARG A 1 191 ? -6.098 17.873 16.415 1.00 57.78 191 ARG A CA 1
ATOM 1481 C C . ARG A 1 191 ? -5.315 16.783 17.149 1.00 57.78 191 ARG A C 1
ATOM 1483 O O . ARG A 1 191 ? -5.732 15.621 17.160 1.00 57.78 191 ARG A O 1
ATOM 1490 N N . GLN A 1 192 ? -4.178 17.127 17.753 1.00 62.56 192 GLN A N 1
ATOM 1491 C CA . GLN A 1 192 ? -3.392 16.195 18.560 1.00 62.56 192 GLN A CA 1
ATOM 1492 C C . GLN A 1 192 ? -4.129 15.820 19.854 1.00 62.56 192 GLN A C 1
ATOM 1494 O O . GLN A 1 192 ? -4.174 14.636 20.194 1.00 62.56 192 GLN A O 1
ATOM 1499 N N . GLY A 1 193 ? -4.771 16.788 20.510 1.00 64.75 193 GLY A N 1
ATOM 1500 C CA . GLY A 1 193 ? -5.614 16.601 21.690 1.00 64.75 193 GLY A CA 1
ATOM 1501 C C . GLY A 1 193 ? -6.767 15.636 21.428 1.00 64.75 193 GLY A C 1
ATOM 1502 O O . GLY A 1 193 ? -6.880 14.627 22.119 1.00 64.75 193 GLY A O 1
ATOM 1503 N N . LEU A 1 194 ? -7.528 15.846 20.349 1.00 65.69 194 LEU A N 1
ATOM 1504 C CA . LEU A 1 194 ? -8.606 14.951 19.916 1.00 65.69 194 LEU A CA 1
ATOM 1505 C C . LEU A 1 194 ? -8.102 13.520 19.677 1.00 65.69 194 LEU A C 1
ATOM 1507 O O . LEU A 1 194 ? -8.690 12.547 20.151 1.00 65.69 194 LEU A O 1
ATOM 1511 N N . ARG A 1 195 ? -6.973 13.363 18.972 1.00 65.00 195 ARG A N 1
ATOM 1512 C CA . ARG A 1 195 ? -6.366 12.041 18.739 1.00 65.00 195 ARG A CA 1
ATOM 1513 C C . ARG A 1 195 ? -5.968 11.358 20.047 1.00 65.00 195 ARG A C 1
ATOM 1515 O O . ARG A 1 195 ? -6.115 10.140 20.159 1.00 65.00 195 ARG A O 1
ATOM 1522 N N . GLN A 1 196 ? -5.450 12.108 21.018 1.00 64.75 196 GLN A N 1
ATOM 1523 C CA . GLN A 1 196 ? -5.092 11.571 22.329 1.00 64.75 196 GLN A CA 1
ATOM 1524 C C . GLN A 1 196 ? -6.330 11.204 23.156 1.00 64.75 196 GLN A C 1
ATOM 1526 O O . GLN A 1 196 ? -6.340 10.117 23.730 1.00 64.75 196 GLN A O 1
ATOM 1531 N N . ALA A 1 197 ? -7.374 12.036 23.153 1.00 66.06 197 ALA A N 1
ATOM 1532 C CA . ALA A 1 197 ? -8.650 11.771 23.819 1.00 66.06 197 ALA A CA 1
ATOM 1533 C C . ALA A 1 197 ? -9.286 10.468 23.311 1.00 66.06 197 ALA A C 1
ATOM 1535 O O . ALA A 1 197 ? -9.562 9.544 24.076 1.00 66.06 197 ALA A O 1
ATOM 1536 N N . VAL A 1 198 ? -9.364 10.296 21.985 1.00 66.88 198 VAL A N 1
ATOM 1537 C CA . VAL A 1 198 ? -9.866 9.055 21.367 1.00 66.88 198 VAL A CA 1
ATOM 1538 C C . VAL A 1 198 ? -9.023 7.836 21.763 1.00 66.88 198 VAL A C 1
ATOM 1540 O O . VAL A 1 198 ? -9.561 6.749 21.990 1.00 66.88 198 VAL A O 1
ATOM 1543 N N . ARG A 1 199 ? -7.692 7.977 21.848 1.00 65.19 199 ARG A N 1
ATOM 1544 C CA . ARG A 1 199 ? -6.799 6.887 22.286 1.00 65.19 199 ARG A CA 1
ATOM 1545 C C . ARG A 1 199 ? -7.009 6.540 23.763 1.00 65.19 199 ARG A C 1
ATOM 1547 O O . ARG A 1 199 ? -7.029 5.352 24.087 1.00 65.19 199 ARG A O 1
ATOM 1554 N N . ARG A 1 200 ? -7.178 7.539 24.636 1.00 67.31 200 ARG A N 1
ATOM 1555 C CA . ARG A 1 200 ? -7.432 7.359 26.075 1.00 67.31 200 ARG A CA 1
ATOM 1556 C C . ARG A 1 200 ? -8.786 6.702 26.330 1.00 67.31 200 ARG A C 1
ATOM 1558 O O . ARG A 1 200 ? -8.827 5.687 27.023 1.00 67.31 200 ARG A O 1
ATOM 1565 N N . ALA A 1 201 ? -9.851 7.193 25.697 1.00 66.50 201 ALA A N 1
ATOM 1566 C CA . ALA A 1 201 ? -11.191 6.614 25.793 1.00 66.50 201 ALA A CA 1
ATOM 1567 C C . ALA A 1 201 ? -11.199 5.132 25.383 1.00 66.50 201 ALA A C 1
ATOM 1569 O O . ALA A 1 201 ? -11.692 4.279 26.122 1.00 66.50 201 ALA A O 1
ATOM 1570 N N . LYS A 1 202 ? -10.552 4.798 24.256 1.00 61.00 202 LYS A N 1
ATOM 1571 C CA . LYS A 1 202 ? -10.401 3.406 23.802 1.00 61.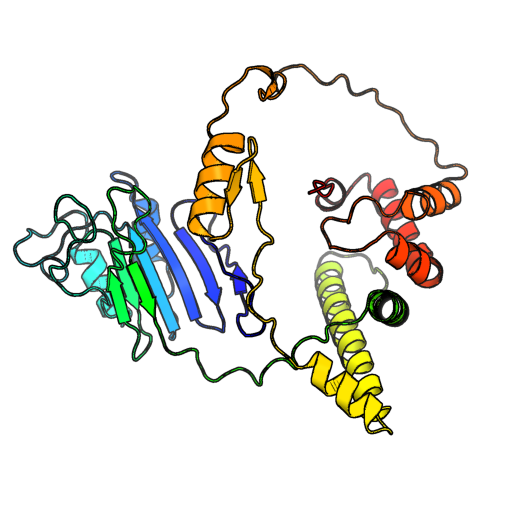00 202 LYS A CA 1
ATOM 1572 C C . LYS A 1 202 ? -9.644 2.537 24.804 1.00 61.00 202 LYS A C 1
ATOM 1574 O O . LYS A 1 202 ? -10.058 1.410 25.044 1.00 61.00 202 LYS A O 1
ATOM 1579 N N . ARG A 1 203 ? -8.549 3.037 25.386 1.00 65.50 203 ARG A N 1
ATOM 1580 C CA . ARG A 1 203 ? -7.759 2.292 26.382 1.00 65.50 203 ARG A CA 1
ATOM 1581 C C . ARG A 1 203 ? -8.579 1.989 27.639 1.00 65.50 203 ARG A C 1
ATOM 1583 O O . ARG A 1 203 ? -8.628 0.835 28.046 1.00 65.50 203 ARG A O 1
ATOM 1590 N N . ARG A 1 204 ? -9.269 2.995 28.187 1.00 68.25 204 ARG A N 1
ATOM 1591 C CA . ARG A 1 204 ? -10.123 2.853 29.380 1.00 68.25 204 ARG A CA 1
ATOM 1592 C C . ARG A 1 204 ? -11.285 1.889 29.167 1.00 68.25 204 ARG A C 1
ATOM 1594 O O . ARG A 1 204 ? -11.667 1.182 30.090 1.00 68.25 204 ARG A O 1
ATOM 1601 N N . PHE A 1 205 ? -11.871 1.880 27.971 1.00 69.25 205 PHE A N 1
ATOM 1602 C CA . PHE A 1 205 ? -12.900 0.903 27.620 1.00 69.25 205 PHE A CA 1
ATOM 1603 C C . PHE A 1 205 ? -12.352 -0.528 27.712 1.00 69.25 205 PHE A C 1
ATOM 1605 O O . PHE A 1 205 ? -12.953 -1.366 28.372 1.00 69.25 205 PHE A O 1
ATOM 1612 N N . TRP A 1 206 ? -11.177 -0.792 27.131 1.00 64.50 206 TRP A N 1
ATOM 1613 C CA . TRP A 1 206 ? -10.576 -2.129 27.178 1.00 64.50 206 TRP A CA 1
ATOM 1614 C C . TRP A 1 206 ? -10.134 -2.562 28.571 1.00 64.50 206 TRP A C 1
ATOM 1616 O O . TRP A 1 206 ? -10.315 -3.724 28.910 1.00 64.50 206 TRP A O 1
ATOM 1626 N N . GLN A 1 207 ? -9.593 -1.644 29.373 1.00 66.75 207 GLN A N 1
ATOM 1627 C CA . GLN A 1 207 ? -9.218 -1.931 30.760 1.00 66.75 207 GLN A CA 1
ATOM 1628 C C . GLN A 1 207 ? -10.428 -2.394 31.576 1.00 66.75 207 GLN A C 1
ATOM 1630 O O . GLN A 1 207 ? -10.385 -3.480 32.136 1.00 66.75 207 GLN A O 1
ATOM 1635 N N . ARG A 1 208 ? -11.553 -1.669 31.508 1.00 71.38 208 ARG A N 1
ATOM 1636 C CA . ARG A 1 208 ? -12.794 -2.055 32.204 1.00 71.38 208 ARG A CA 1
ATOM 1637 C C . ARG A 1 208 ? -13.330 -3.424 31.789 1.00 71.38 208 ARG A C 1
ATOM 1639 O O . ARG A 1 208 ? -13.826 -4.165 32.626 1.00 71.38 208 ARG A O 1
ATOM 1646 N N . ILE A 1 209 ? -13.246 -3.756 30.502 1.00 67.19 209 ILE A N 1
ATOM 1647 C CA . ILE A 1 209 ? -13.704 -5.052 29.986 1.00 67.19 209 ILE A CA 1
ATOM 1648 C C . ILE A 1 209 ? -12.827 -6.208 30.491 1.00 67.19 209 ILE A C 1
ATOM 1650 O O . ILE A 1 209 ? -13.341 -7.296 30.724 1.00 67.19 209 ILE A O 1
ATOM 1654 N N . LEU A 1 210 ? -11.520 -5.982 30.642 1.00 67.44 210 LEU A N 1
ATOM 1655 C CA . LEU A 1 210 ? -10.590 -6.983 31.170 1.00 67.44 210 LEU A CA 1
ATOM 1656 C C . LEU A 1 210 ? -10.704 -7.121 32.693 1.00 67.44 210 LEU A C 1
ATOM 1658 O O . LEU A 1 210 ? -10.679 -8.235 33.198 1.00 67.44 210 LEU A O 1
ATOM 1662 N N . GLU A 1 211 ? -10.840 -6.002 33.404 1.00 71.25 211 GLU A N 1
ATOM 1663 C CA . GLU A 1 211 ? -10.941 -5.955 34.868 1.00 71.25 211 GLU A CA 1
ATOM 1664 C C . GLU A 1 211 ? -12.286 -6.492 35.380 1.00 71.25 211 GLU A C 1
ATOM 1666 O O . GLU A 1 211 ? -12.322 -7.114 36.433 1.00 71.25 211 GLU A O 1
ATOM 1671 N N . GLY A 1 212 ? -13.381 -6.300 34.635 1.00 68.81 212 GLY A N 1
ATOM 1672 C CA . GLY A 1 212 ? -14.720 -6.783 35.003 1.00 68.81 212 GLY A CA 1
ATOM 1673 C C . GLY A 1 212 ? -15.046 -8.216 34.562 1.00 68.81 212 GLY A C 1
ATOM 1674 O O . GLY A 1 212 ? -16.212 -8.603 34.588 1.00 68.81 212 GLY A O 1
ATOM 1675 N N . ALA A 1 213 ? -14.065 -8.988 34.084 1.00 73.75 213 ALA A N 1
ATOM 1676 C CA . ALA A 1 213 ? -14.271 -10.375 33.671 1.00 73.75 213 ALA A CA 1
ATOM 1677 C C . ALA A 1 213 ? -14.146 -11.320 34.878 1.00 73.75 213 ALA A C 1
ATOM 1679 O O . ALA A 1 213 ? -13.053 -11.766 35.215 1.00 73.75 213 ALA A O 1
ATOM 1680 N N . GLU A 1 214 ? -15.274 -11.637 35.514 1.00 72.94 214 GLU A N 1
ATOM 1681 C CA . GLU A 1 214 ? -15.306 -12.438 36.750 1.00 72.94 214 GLU A CA 1
ATOM 1682 C C . GLU A 1 214 ? -15.748 -13.895 36.523 1.00 72.94 214 GLU A C 1
ATOM 1684 O O . GLU A 1 214 ? -15.474 -14.766 37.347 1.00 72.94 214 GLU A O 1
ATOM 1689 N N . SER A 1 215 ? -16.408 -14.193 35.395 1.00 76.75 215 SER A N 1
ATOM 1690 C CA . SER A 1 215 ? -16.930 -15.531 35.092 1.00 76.75 215 SER A CA 1
ATOM 1691 C C . SER A 1 215 ? -16.207 -16.216 33.931 1.00 76.75 215 SER A C 1
ATOM 1693 O O . SER A 1 215 ? -15.716 -15.576 32.998 1.00 76.75 215 SER A O 1
ATOM 1695 N N . ASN A 1 216 ? -16.245 -17.554 33.908 1.00 62.88 216 ASN A N 1
ATOM 1696 C CA . ASN A 1 216 ? -15.768 -18.335 32.762 1.00 62.88 216 ASN A CA 1
ATOM 1697 C C . ASN A 1 216 ? -16.470 -17.929 31.453 1.00 62.88 216 ASN A C 1
ATOM 1699 O O . ASN A 1 216 ? -15.837 -17.927 30.400 1.00 62.88 216 ASN A O 1
ATOM 1703 N N . GLN A 1 217 ? -17.749 -17.528 31.492 1.00 67.25 217 GLN A N 1
ATOM 1704 C CA . GLN A 1 217 ? -18.440 -17.004 30.308 1.00 67.25 217 GLN A CA 1
ATOM 1705 C C . GLN A 1 217 ? -17.831 -15.688 29.816 1.00 67.25 217 GLN A C 1
ATOM 1707 O O . GLN A 1 217 ? -17.739 -15.484 28.606 1.00 67.25 217 GLN A O 1
ATOM 1712 N N . ASP A 1 218 ? -17.391 -14.812 30.715 1.00 64.62 218 ASP A N 1
ATOM 1713 C CA . ASP A 1 218 ? -16.762 -13.543 30.348 1.00 64.62 218 ASP A CA 1
ATOM 1714 C C . ASP A 1 218 ? -15.352 -13.762 29.799 1.00 64.62 218 ASP A C 1
ATOM 1716 O O . ASP A 1 218 ? -14.998 -13.164 28.784 1.00 64.62 218 ASP A O 1
ATOM 1720 N N . VAL A 1 219 ? -14.610 -14.732 30.341 1.00 62.94 219 VAL A N 1
ATOM 1721 C CA . VAL A 1 219 ? -13.347 -15.207 29.753 1.00 62.94 219 VAL A CA 1
ATOM 1722 C C . VAL A 1 219 ? -13.578 -15.767 28.344 1.00 62.94 219 VAL A C 1
ATOM 1724 O O . VAL A 1 219 ? -12.847 -15.421 27.415 1.00 62.94 219 VAL A O 1
ATOM 1727 N N . TYR A 1 220 ? -14.634 -16.560 28.125 1.00 60.66 220 TYR A N 1
ATOM 1728 C CA . TYR A 1 220 ? -14.997 -17.044 26.787 1.00 60.66 220 TYR A CA 1
ATOM 1729 C C . TYR A 1 220 ? -15.435 -15.919 25.839 1.00 60.66 220 TYR A C 1
ATOM 1731 O O . TYR A 1 220 ? -15.109 -15.983 24.652 1.00 60.66 220 TYR A O 1
ATOM 1739 N N . LYS A 1 221 ? -16.121 -14.872 26.317 1.00 61.34 221 LYS A N 1
ATOM 1740 C CA . LYS A 1 221 ? -16.431 -13.671 25.516 1.00 61.34 221 LYS A CA 1
ATOM 1741 C C . LYS A 1 221 ? -15.144 -12.943 25.120 1.00 61.34 221 LYS A C 1
ATOM 1743 O O . LYS A 1 221 ? -14.933 -12.716 23.930 1.00 61.34 221 LYS A O 1
ATOM 1748 N N . VAL A 1 222 ? -14.240 -12.696 26.070 1.00 63.22 222 VAL A N 1
ATOM 1749 C CA . VAL A 1 222 ? -12.918 -12.082 25.840 1.00 63.22 222 VAL A CA 1
ATOM 1750 C C . VAL A 1 222 ? -12.067 -12.909 24.862 1.00 63.22 222 VAL A C 1
ATOM 1752 O O . VAL A 1 222 ? -11.443 -12.352 23.957 1.00 63.22 222 VAL A O 1
ATOM 1755 N N . MET A 1 223 ? -12.104 -14.240 24.953 1.00 56.78 223 MET A N 1
ATOM 1756 C CA . MET A 1 223 ? -11.400 -15.150 24.037 1.00 56.78 223 MET A CA 1
ATOM 1757 C C . MET A 1 223 ? -12.067 -15.267 22.660 1.00 56.78 223 MET A C 1
ATOM 1759 O O . MET A 1 223 ? -11.391 -15.383 21.641 1.00 56.78 223 MET A O 1
ATOM 1763 N N . ARG A 1 224 ? -13.399 -15.206 22.574 1.00 53.91 224 ARG A N 1
ATOM 1764 C CA . ARG A 1 224 ? -14.125 -15.139 21.292 1.00 53.91 224 ARG A CA 1
ATOM 1765 C C . ARG A 1 224 ? -13.776 -13.860 20.537 1.00 53.91 224 ARG A C 1
ATOM 1767 O O . ARG A 1 224 ? -13.716 -13.851 19.308 1.00 53.91 224 ARG A O 1
ATOM 1774 N N . TRP A 1 225 ? -13.533 -12.791 21.279 1.00 59.50 225 TRP A N 1
ATOM 1775 C CA . TRP A 1 225 ? -13.151 -11.491 20.766 1.00 59.50 225 TRP A CA 1
ATOM 1776 C C . TRP A 1 225 ? -11.700 -11.408 20.271 1.00 59.50 225 TRP A C 1
ATOM 1778 O O . TRP A 1 225 ? -11.416 -10.562 19.424 1.00 59.50 225 TRP A O 1
ATOM 1788 N N . SER A 1 226 ? -10.810 -12.297 20.726 1.00 48.38 226 SER A N 1
ATOM 1789 C CA . SER A 1 226 ? -9.403 -12.343 20.307 1.00 48.38 226 SER A CA 1
ATOM 1790 C C . SER A 1 226 ? -9.152 -13.147 19.017 1.00 48.38 226 SER A C 1
ATOM 1792 O O . SER A 1 226 ? -8.056 -13.098 18.453 1.00 48.38 226 SER A O 1
ATOM 1794 N N . ARG A 1 227 ? -10.161 -13.874 18.511 1.00 45.09 227 ARG A N 1
ATOM 1795 C CA . ARG A 1 227 ? -10.028 -14.751 17.335 1.00 45.09 227 ARG A CA 1
ATOM 1796 C C . ARG A 1 227 ? -9.983 -13.980 16.011 1.00 45.09 227 ARG A C 1
ATOM 1798 O O . ARG A 1 227 ? -10.776 -13.071 15.759 1.00 45.09 227 ARG A O 1
ATOM 1805 N N . ARG A 1 228 ? -9.089 -1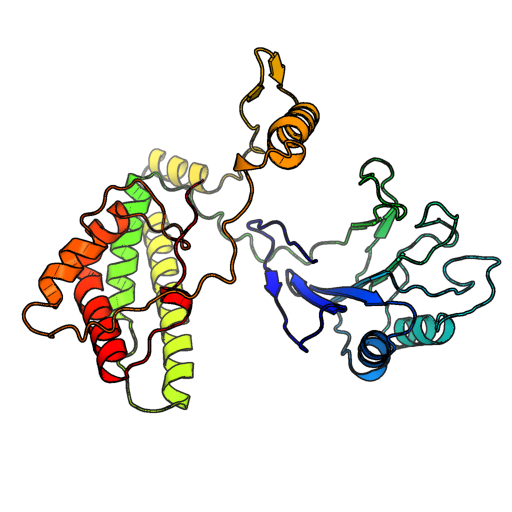4.417 15.118 1.00 39.44 228 ARG A N 1
ATOM 1806 C CA . ARG A 1 228 ? -9.014 -13.961 13.721 1.00 39.44 228 ARG A CA 1
ATOM 1807 C C . ARG A 1 228 ? -10.266 -14.384 12.931 1.00 39.44 228 ARG A C 1
ATOM 1809 O O . ARG A 1 228 ? -10.857 -15.418 13.245 1.00 39.44 228 ARG A O 1
ATOM 1816 N N . PRO A 1 229 ? -10.679 -13.620 11.899 1.00 45.91 229 PRO A N 1
ATOM 1817 C CA . PRO A 1 229 ? -11.651 -14.105 10.928 1.00 45.91 229 PRO A CA 1
ATOM 1818 C C . PRO A 1 229 ? -11.193 -15.439 10.339 1.00 45.91 229 PRO A C 1
ATOM 1820 O O . PRO A 1 229 ? -10.051 -15.547 9.901 1.00 45.91 229 PRO A O 1
ATOM 1823 N N . SER A 1 230 ? -12.104 -16.405 10.248 1.00 42.06 230 SER A N 1
ATOM 1824 C CA . SER A 1 230 ? -12.004 -17.393 9.175 1.00 42.06 230 SER A CA 1
ATOM 1825 C C . SER A 1 230 ? -12.068 -16.635 7.839 1.00 42.06 230 SER A C 1
ATOM 1827 O O . SER A 1 230 ? -12.831 -15.659 7.765 1.00 42.06 230 SER A O 1
ATOM 1829 N N . PRO A 1 231 ? -11.270 -17.001 6.818 1.00 45.28 231 PRO A N 1
ATOM 1830 C CA . PRO A 1 231 ? -11.385 -16.407 5.493 1.00 45.28 231 PRO A CA 1
ATOM 1831 C C . PRO A 1 231 ? -12.849 -16.431 5.046 1.00 45.28 231 PRO A C 1
ATOM 1833 O O . PRO A 1 231 ? -13.509 -17.470 5.068 1.00 45.28 231 PRO A O 1
ATOM 1836 N N . PHE A 1 232 ? -13.372 -15.250 4.712 1.00 46.47 232 PHE A N 1
ATOM 1837 C CA . PHE A 1 232 ? -14.733 -15.094 4.220 1.00 46.47 232 PHE A CA 1
ATOM 1838 C C . PHE A 1 232 ? -14.897 -15.945 2.960 1.00 46.47 232 PHE A C 1
ATOM 1840 O O . PHE A 1 232 ? -14.235 -15.708 1.950 1.00 46.47 232 PHE A O 1
ATOM 1847 N N . ARG A 1 233 ? -15.777 -16.944 3.028 1.00 49.66 233 ARG A N 1
ATOM 1848 C CA . ARG A 1 233 ? -16.304 -17.612 1.844 1.00 49.66 233 ARG A CA 1
ATOM 1849 C C . ARG A 1 233 ? -17.557 -16.853 1.451 1.00 49.66 233 ARG A C 1
ATOM 1851 O O . ARG A 1 233 ? -18.543 -16.890 2.183 1.00 49.66 233 ARG A O 1
ATOM 1858 N N . ALA A 1 234 ? -17.486 -16.130 0.337 1.00 49.88 234 ALA A N 1
ATOM 1859 C CA . ALA A 1 234 ? -18.670 -15.518 -0.243 1.00 49.88 234 ALA A CA 1
ATOM 1860 C C . ALA A 1 234 ? -19.717 -16.618 -0.487 1.00 49.88 234 ALA A C 1
ATOM 1862 O O . ALA A 1 234 ? -19.328 -17.692 -0.967 1.00 49.88 234 ALA A O 1
ATOM 1863 N N . PRO A 1 235 ? -21.000 -16.394 -0.158 1.00 67.06 235 PRO A N 1
ATOM 1864 C CA . PRO A 1 235 ? -22.053 -17.347 -0.487 1.00 67.06 235 PRO A CA 1
ATOM 1865 C C . PRO A 1 235 ? -22.073 -17.618 -2.004 1.00 67.06 235 PRO A C 1
ATOM 1867 O O . PRO A 1 235 ? -21.543 -16.808 -2.772 1.00 67.06 235 PRO A O 1
ATOM 1870 N N . PRO A 1 236 ? -22.589 -18.774 -2.454 1.00 75.38 236 PRO A N 1
ATOM 1871 C CA . PRO A 1 236 ? -22.807 -19.035 -3.874 1.00 75.38 236 PRO A CA 1
ATOM 1872 C C . PRO A 1 236 ? -23.596 -17.893 -4.516 1.00 75.38 236 PRO A C 1
ATOM 1874 O O . PRO A 1 236 ? -24.508 -17.352 -3.888 1.00 75.38 236 PRO A O 1
ATOM 1877 N N . ILE A 1 237 ? -23.226 -17.506 -5.734 1.00 76.69 237 ILE A N 1
ATOM 1878 C CA . ILE A 1 237 ? -23.969 -16.490 -6.487 1.00 76.69 237 ILE A CA 1
ATOM 1879 C C . ILE A 1 237 ? -24.780 -17.190 -7.566 1.00 76.69 237 ILE A C 1
ATOM 1881 O O . ILE A 1 237 ? -24.303 -18.156 -8.160 1.00 76.69 237 ILE A O 1
ATOM 1885 N N . GLN A 1 238 ? -25.995 -16.711 -7.809 1.00 79.94 238 GLN A N 1
ATOM 1886 C CA . GLN A 1 238 ? -26.844 -17.226 -8.871 1.00 79.94 238 GLN A CA 1
ATOM 1887 C C . GLN A 1 238 ? -27.004 -16.157 -9.944 1.00 79.94 238 GLN A C 1
ATOM 1889 O O . GLN A 1 238 ? -27.446 -15.046 -9.658 1.00 79.94 238 GLN A O 1
ATOM 1894 N N . VAL A 1 239 ? -26.634 -16.502 -11.170 1.00 73.38 239 VAL A N 1
ATOM 1895 C CA . VAL A 1 239 ? -26.707 -15.632 -12.345 1.00 73.38 239 VAL A CA 1
ATOM 1896 C C . VAL A 1 239 ? -27.335 -16.445 -13.470 1.00 73.38 239 VAL A C 1
ATOM 1898 O O . VAL A 1 239 ? -26.895 -17.561 -13.740 1.00 73.38 239 VAL A O 1
ATOM 1901 N N . GLY A 1 240 ? -28.397 -15.927 -14.095 1.00 68.44 240 GLY A N 1
ATOM 1902 C CA . GLY A 1 240 ? -29.046 -16.586 -15.239 1.00 68.44 240 GLY A CA 1
ATOM 1903 C C . GLY A 1 240 ? -29.554 -18.011 -14.966 1.00 68.44 240 GLY A C 1
ATOM 1904 O O . GLY A 1 240 ? -29.637 -18.817 -15.884 1.00 68.44 240 GLY A O 1
ATOM 1905 N N . GLY A 1 241 ? -29.852 -18.354 -13.707 1.00 74.50 241 GLY A N 1
ATOM 1906 C CA . GLY A 1 241 ? -30.278 -19.699 -13.298 1.00 74.50 241 GLY A CA 1
ATOM 1907 C C . GLY A 1 241 ? -29.143 -20.661 -12.918 1.00 74.50 241 GLY A C 1
ATOM 1908 O O . GLY A 1 241 ? -29.426 -21.662 -12.263 1.00 74.50 241 GLY A O 1
ATOM 1909 N N . ALA A 1 242 ? -27.880 -20.344 -13.221 1.00 77.06 242 ALA A N 1
ATOM 1910 C CA . ALA A 1 242 ? -26.709 -21.128 -12.819 1.00 77.06 242 ALA A CA 1
ATOM 1911 C C . ALA A 1 242 ? -26.139 -20.653 -11.471 1.00 77.06 242 ALA A C 1
ATOM 1913 O O . ALA A 1 242 ? -26.154 -19.456 -11.174 1.00 77.06 242 ALA A O 1
ATOM 1914 N N . VAL A 1 243 ? -25.643 -21.588 -10.653 1.00 83.88 243 VAL A N 1
ATOM 1915 C CA . VAL A 1 243 ? -25.058 -21.317 -9.328 1.00 83.88 243 VAL A CA 1
ATOM 1916 C C . VAL A 1 243 ? -23.542 -21.475 -9.397 1.00 83.88 243 VAL A C 1
ATOM 1918 O O . VAL A 1 243 ? -23.050 -22.532 -9.779 1.00 83.88 243 VAL A O 1
ATOM 1921 N N . TYR A 1 244 ? -22.813 -20.439 -8.989 1.00 78.12 244 TYR A N 1
ATOM 1922 C CA . TYR A 1 244 ? -21.353 -20.412 -8.981 1.00 78.12 244 TYR A CA 1
ATOM 1923 C C . TYR A 1 244 ? -20.841 -20.446 -7.541 1.00 78.12 244 TYR A C 1
ATOM 1925 O O . TYR A 1 244 ? -21.205 -19.599 -6.713 1.00 78.12 244 TYR A O 1
ATOM 1933 N N . GLU A 1 245 ? -19.995 -21.426 -7.222 1.00 73.88 245 GLU A N 1
ATOM 1934 C CA . GLU A 1 245 ? -19.563 -21.709 -5.848 1.00 73.88 245 GLU A CA 1
ATOM 1935 C C . GLU A 1 245 ? -18.104 -21.329 -5.590 1.00 73.88 245 GLU A C 1
ATOM 1937 O O . GLU A 1 245 ? -17.783 -20.822 -4.502 1.00 73.88 245 GLU A O 1
ATOM 1942 N N . THR A 1 246 ? -17.226 -21.507 -6.579 1.00 75.00 246 THR A N 1
ATOM 1943 C CA . THR A 1 246 ? -15.804 -21.175 -6.436 1.00 75.00 246 THR A CA 1
ATOM 1944 C C . THR A 1 246 ? -15.560 -19.672 -6.602 1.00 75.00 246 THR A C 1
ATOM 1946 O O . THR A 1 246 ? -16.361 -18.947 -7.187 1.00 75.00 246 THR A O 1
ATOM 1949 N N . GLN A 1 247 ? -14.465 -19.153 -6.031 1.00 59.25 247 GLN A N 1
ATOM 1950 C CA . GLN A 1 247 ? -14.165 -17.715 -6.118 1.00 59.25 247 GLN A CA 1
ATOM 1951 C C . GLN A 1 247 ? -13.838 -17.262 -7.545 1.00 59.25 247 GLN A C 1
ATOM 1953 O O . GLN A 1 247 ? -14.198 -16.145 -7.905 1.00 59.25 247 GLN A O 1
ATOM 1958 N N . THR A 1 248 ? -13.201 -18.123 -8.338 1.00 71.62 248 THR A N 1
ATOM 1959 C CA . THR A 1 248 ? -12.865 -17.856 -9.741 1.00 71.62 248 THR A CA 1
ATOM 1960 C C . THR A 1 248 ? -14.129 -17.762 -10.588 1.00 71.62 248 THR A C 1
ATOM 1962 O O . THR A 1 248 ? -14.381 -16.730 -11.196 1.00 71.62 248 THR A O 1
ATOM 1965 N N . GLU A 1 249 ? -15.005 -18.765 -10.498 1.00 76.81 249 GLU A N 1
ATOM 1966 C CA . GLU A 1 249 ? -16.294 -18.771 -11.199 1.00 76.81 249 GLU A CA 1
ATOM 1967 C C . GLU A 1 249 ? -17.177 -17.576 -10.819 1.00 76.81 249 GLU A C 1
ATOM 1969 O O . GLU A 1 249 ? -17.836 -16.981 -11.667 1.00 76.81 249 GLU A O 1
ATOM 1974 N N . LYS A 1 250 ? -17.166 -17.186 -9.537 1.00 75.94 250 LYS A N 1
ATOM 1975 C CA . LYS A 1 250 ? -17.871 -15.988 -9.063 1.00 75.94 250 LYS A CA 1
ATOM 1976 C C . LYS A 1 250 ? -17.336 -14.714 -9.708 1.00 75.94 250 LYS A C 1
ATOM 1978 O O . LYS A 1 250 ? -18.124 -13.837 -10.052 1.00 75.94 250 LYS A O 1
ATOM 1983 N N . ALA A 1 251 ? -16.016 -14.591 -9.823 1.00 71.75 251 ALA A N 1
ATOM 1984 C CA . ALA A 1 251 ? -15.382 -13.423 -10.420 1.00 71.75 251 ALA A CA 1
ATOM 1985 C C . ALA A 1 251 ? -15.712 -13.319 -11.915 1.00 71.75 251 ALA A C 1
ATOM 1987 O O . ALA A 1 251 ? -16.080 -12.239 -12.374 1.00 71.75 251 ALA A O 1
ATOM 1988 N N . ASP A 1 252 ? -15.660 -14.438 -12.637 1.00 78.12 252 ASP A N 1
ATOM 1989 C CA . ASP A 1 252 ? -15.955 -14.486 -14.070 1.00 78.12 252 ASP A CA 1
ATOM 1990 C C . ASP A 1 252 ? -17.432 -14.195 -14.359 1.00 78.12 252 ASP A C 1
ATOM 1992 O O . ASP A 1 252 ? -17.745 -13.365 -15.215 1.00 78.12 252 ASP A O 1
ATOM 1996 N N . ALA A 1 253 ? -18.348 -14.787 -13.586 1.00 80.38 253 ALA A N 1
ATOM 1997 C CA . ALA A 1 253 ? -19.780 -14.534 -13.725 1.00 80.38 253 ALA A CA 1
ATOM 1998 C C . ALA A 1 253 ? -20.145 -13.065 -13.434 1.00 80.38 253 ALA A C 1
ATOM 2000 O O . ALA A 1 253 ? -20.916 -12.458 -14.173 1.00 80.38 253 ALA A O 1
ATOM 2001 N N . LEU A 1 254 ? -19.563 -12.455 -12.393 1.00 75.56 254 LEU A N 1
ATOM 2002 C CA . LEU A 1 254 ? -19.793 -11.036 -12.090 1.00 75.56 254 LEU A CA 1
ATOM 2003 C C . LEU A 1 254 ? -19.185 -10.110 -13.146 1.00 75.56 254 LEU A C 1
ATOM 2005 O O . LEU A 1 254 ? -19.775 -9.083 -13.474 1.00 75.56 254 LEU A O 1
ATOM 2009 N N . ARG A 1 255 ? -18.012 -10.460 -13.682 1.00 75.25 255 ARG A N 1
ATOM 2010 C CA . ARG A 1 255 ? -17.374 -9.700 -14.757 1.00 75.25 255 ARG A CA 1
ATOM 2011 C C . ARG A 1 255 ? -18.256 -9.676 -16.006 1.00 75.25 255 ARG A C 1
ATOM 2013 O O . ARG A 1 255 ? -18.494 -8.591 -16.533 1.00 75.25 255 ARG A O 1
ATOM 2020 N N . ALA A 1 256 ? -18.767 -10.829 -16.429 1.00 74.50 256 ALA A N 1
ATOM 2021 C CA . ALA A 1 256 ? -19.632 -10.933 -17.600 1.00 74.50 256 ALA A CA 1
ATOM 2022 C C . ALA A 1 256 ? -20.942 -10.138 -17.428 1.00 74.50 256 ALA A C 1
ATOM 2024 O O . ALA A 1 256 ? -21.319 -9.363 -18.304 1.00 74.50 256 ALA A O 1
ATOM 2025 N N . GLU A 1 257 ? -21.607 -10.271 -16.276 1.00 73.50 257 GLU A N 1
ATOM 2026 C CA . GLU A 1 257 ? -22.925 -9.658 -16.048 1.00 73.50 257 GLU A CA 1
ATOM 2027 C C . GLU A 1 257 ? -22.898 -8.162 -15.730 1.00 73.50 257 GLU A C 1
ATOM 2029 O O . GLU A 1 257 ? -23.835 -7.443 -16.075 1.00 73.50 257 GLU A O 1
ATOM 2034 N N . ILE A 1 258 ? -21.869 -7.692 -15.018 1.00 63.28 258 ILE A N 1
ATOM 2035 C CA . ILE A 1 258 ? -21.835 -6.325 -14.477 1.00 63.28 258 ILE A CA 1
ATOM 2036 C C . ILE A 1 258 ? -20.860 -5.439 -15.250 1.00 63.28 258 ILE A C 1
ATOM 2038 O O . ILE A 1 258 ? -21.152 -4.269 -15.470 1.00 63.28 258 ILE A O 1
ATOM 2042 N N . LEU A 1 259 ? -19.693 -5.960 -15.639 1.00 61.44 259 LEU A N 1
ATOM 2043 C CA . LEU A 1 259 ? -18.625 -5.137 -16.222 1.00 61.44 259 LEU A CA 1
ATOM 2044 C C . LEU A 1 259 ? -18.637 -5.145 -17.751 1.00 61.44 259 LEU A C 1
ATOM 2046 O O . LEU A 1 259 ? -18.276 -4.147 -18.374 1.00 61.44 259 LEU A O 1
ATOM 2050 N N . GLU A 1 260 ? -19.026 -6.261 -18.363 1.00 65.44 260 GLU A N 1
ATOM 2051 C CA . GLU A 1 260 ? -19.031 -6.416 -19.824 1.00 65.44 260 GLU A CA 1
ATOM 2052 C C . GLU A 1 260 ? -20.392 -6.090 -20.455 1.00 65.44 260 GLU A C 1
ATOM 2054 O O . GLU A 1 260 ? -20.491 -5.918 -21.673 1.00 65.44 260 GLU A O 1
ATOM 2059 N N . ARG A 1 261 ? -21.429 -5.897 -19.632 1.00 58.75 261 ARG A N 1
ATOM 2060 C CA . ARG A 1 261 ? -22.742 -5.432 -20.069 1.00 58.75 261 ARG A CA 1
ATOM 2061 C C . ARG A 1 261 ? -22.673 -3.954 -20.477 1.00 58.75 261 ARG A C 1
ATOM 2063 O O . ARG A 1 261 ? -22.722 -3.060 -19.644 1.00 58.75 261 ARG A O 1
ATOM 2070 N N . ARG A 1 262 ? -22.553 -3.691 -21.781 1.00 51.84 262 ARG A N 1
ATOM 2071 C CA . ARG A 1 262 ? -22.584 -2.337 -22.365 1.00 51.84 262 ARG A CA 1
ATOM 2072 C C . ARG A 1 262 ? -23.948 -2.048 -22.992 1.00 51.84 262 ARG A C 1
ATOM 2074 O O . ARG A 1 262 ? -24.111 -2.188 -24.202 1.00 51.84 262 ARG A O 1
ATOM 2081 N N . VAL A 1 263 ? -24.932 -1.660 -22.182 1.00 59.12 263 VAL A N 1
ATOM 2082 C CA . VAL A 1 263 ? -26.204 -1.094 -22.673 1.00 59.12 263 VAL A CA 1
ATOM 2083 C C . VAL A 1 263 ? -26.287 0.384 -22.317 1.00 59.12 263 VAL A C 1
ATOM 2085 O O . VAL A 1 263 ? -25.865 0.782 -21.241 1.00 59.12 263 VAL A O 1
ATOM 2088 N N . ALA A 1 264 ? -26.898 1.182 -23.196 1.00 55.06 264 ALA A N 1
ATOM 2089 C CA . ALA A 1 264 ? -27.064 2.634 -23.033 1.00 55.06 264 ALA A CA 1
ATOM 2090 C C . ALA A 1 264 ? -27.806 3.056 -21.743 1.00 55.06 264 ALA A C 1
ATOM 2092 O O . ALA A 1 264 ? -27.802 4.223 -21.374 1.00 55.06 264 ALA A O 1
ATOM 2093 N N . ALA A 1 265 ? -28.455 2.117 -21.044 1.00 59.59 265 ALA A N 1
ATOM 2094 C CA . ALA A 1 265 ? -29.066 2.352 -19.735 1.00 59.59 265 ALA A CA 1
ATOM 2095 C C . ALA A 1 265 ? -28.042 2.468 -18.587 1.00 59.59 265 ALA A C 1
ATOM 2097 O O . ALA A 1 265 ? -28.392 2.967 -17.521 1.00 59.59 265 ALA A O 1
ATOM 2098 N N . ASP A 1 266 ? -26.805 2.010 -18.804 1.00 56.78 266 ASP A N 1
ATOM 2099 C CA . ASP A 1 266 ? -25.695 2.091 -17.849 1.00 56.78 266 ASP A CA 1
ATOM 2100 C C . ASP A 1 266 ? -24.822 3.355 -18.088 1.00 56.78 266 ASP A C 1
ATOM 2102 O O . ASP A 1 266 ? -23.840 3.574 -17.374 1.00 56.78 266 ASP A O 1
ATOM 2106 N N . ASP A 1 267 ? -25.178 4.211 -19.061 1.00 61.53 267 ASP A N 1
ATOM 2107 C CA . ASP A 1 267 ? -24.490 5.480 -19.327 1.00 61.53 267 ASP A CA 1
ATOM 2108 C C . ASP A 1 267 ? -24.809 6.538 -18.256 1.00 61.53 267 ASP A C 1
ATOM 2110 O O . ASP A 1 267 ? -25.945 6.721 -17.810 1.00 61.53 267 ASP A O 1
ATOM 2114 N N . ILE A 1 268 ? -23.778 7.281 -17.856 1.00 55.88 268 ILE A N 1
ATOM 2115 C CA . ILE A 1 268 ? -23.900 8.412 -16.934 1.00 55.88 268 ILE A CA 1
ATOM 2116 C C . ILE A 1 268 ? -24.527 9.587 -17.708 1.00 55.88 268 ILE A C 1
ATOM 2118 O O . ILE A 1 268 ? -24.075 9.860 -18.823 1.00 55.88 268 ILE A O 1
ATOM 2122 N N . PRO A 1 269 ? -25.524 10.312 -17.157 1.00 58.69 269 PRO A N 1
ATOM 2123 C CA . PRO A 1 269 ? -26.059 11.513 -17.795 1.00 58.69 269 PRO A CA 1
ATOM 2124 C C . PRO A 1 269 ? -24.949 12.511 -18.145 1.00 58.69 269 PRO A C 1
ATOM 2126 O O . PRO A 1 269 ? -23.972 12.621 -17.401 1.00 58.69 269 PRO A O 1
ATOM 2129 N N . ASP A 1 270 ? -25.119 13.242 -19.252 1.00 54.81 270 ASP A N 1
ATOM 2130 C CA . ASP A 1 270 ? -24.136 14.204 -19.760 1.00 54.81 270 ASP A CA 1
ATOM 2131 C C . ASP A 1 270 ? -23.639 15.152 -18.640 1.00 54.81 270 ASP A C 1
ATOM 2133 O O . ASP A 1 270 ? -24.426 15.941 -18.104 1.00 54.81 270 ASP A O 1
ATOM 2137 N N . PRO A 1 271 ? -22.345 15.096 -18.264 1.00 54.62 271 PRO A N 1
ATOM 2138 C CA . PRO A 1 271 ? -21.791 15.902 -17.179 1.00 54.62 271 PRO A CA 1
ATOM 2139 C C . PRO A 1 271 ? -21.694 17.399 -17.517 1.00 54.62 271 PRO A C 1
ATOM 2141 O O . PRO A 1 271 ? -21.309 18.188 -16.652 1.00 54.62 271 PRO A O 1
ATOM 2144 N N . TRP A 1 272 ? -22.030 17.805 -18.748 1.00 57.06 272 TRP A N 1
ATOM 2145 C CA . TRP A 1 272 ? -21.966 19.190 -19.219 1.00 57.06 272 TRP A CA 1
ATOM 2146 C C . TRP A 1 272 ? -23.306 19.936 -19.170 1.00 57.06 272 TRP A C 1
ATOM 2148 O O . TRP A 1 272 ? -23.375 21.090 -19.596 1.00 57.06 272 TRP A O 1
ATOM 2158 N N . VAL A 1 273 ? -24.363 19.336 -18.609 1.00 55.12 273 VAL A N 1
ATOM 2159 C CA . VAL A 1 273 ? -25.624 20.049 -18.350 1.00 55.12 273 VAL A CA 1
ATOM 2160 C C . VAL A 1 273 ? -25.422 21.038 -17.187 1.00 55.12 273 VAL A C 1
ATOM 2162 O O . VAL A 1 273 ? -25.081 20.613 -16.081 1.00 55.12 273 VAL A O 1
ATOM 2165 N N . PRO A 1 274 ? -25.633 22.358 -17.374 1.00 46.00 274 PRO A N 1
ATOM 2166 C CA . PRO A 1 274 ? -25.447 23.330 -16.300 1.00 46.00 274 PRO A CA 1
ATOM 2167 C C . PRO A 1 274 ? -26.459 23.112 -15.165 1.00 46.00 274 PRO A C 1
ATOM 2169 O O . PRO A 1 274 ? -27.662 23.301 -15.341 1.00 46.00 274 PRO A O 1
ATOM 2172 N N . GLU A 1 275 ? -25.975 22.752 -13.974 1.00 51.03 275 GLU A N 1
ATOM 2173 C CA . GLU A 1 275 ? -26.784 22.719 -12.752 1.00 51.03 275 GLU A CA 1
ATOM 2174 C C . GLU A 1 275 ? -27.244 24.147 -12.398 1.00 51.03 275 GLU A C 1
ATOM 2176 O O . GLU A 1 275 ? -26.453 24.986 -11.953 1.00 51.03 275 GLU A O 1
ATOM 2181 N N . VAL A 1 276 ? -28.539 24.438 -12.553 1.00 47.91 276 VAL A N 1
ATOM 2182 C CA . VAL A 1 276 ? -29.139 25.672 -12.028 1.00 47.91 276 VAL A CA 1
ATOM 2183 C C . VAL A 1 276 ? -29.229 25.550 -10.507 1.00 47.91 276 VAL A C 1
ATOM 2185 O O . VAL A 1 276 ? -30.167 24.970 -9.961 1.00 47.91 276 VAL A O 1
ATOM 2188 N N . ARG A 1 277 ? -28.244 26.096 -9.790 1.00 45.31 277 ARG A N 1
ATOM 2189 C CA . ARG A 1 277 ? -28.304 26.196 -8.327 1.00 45.31 277 ARG A CA 1
ATOM 2190 C C . ARG A 1 277 ? -29.196 27.359 -7.915 1.00 45.31 277 ARG A C 1
ATOM 2192 O O . ARG A 1 277 ? -28.790 28.518 -7.968 1.00 45.31 277 ARG A O 1
ATOM 2199 N N . ALA A 1 278 ? -30.399 27.041 -7.445 1.00 45.66 278 ALA A N 1
ATOM 2200 C CA . ALA A 1 278 ? -31.223 27.995 -6.718 1.00 45.66 278 ALA A CA 1
ATOM 2201 C C . ALA A 1 278 ? -30.525 28.375 -5.401 1.00 45.66 278 ALA A C 1
ATOM 2203 O O . ALA A 1 278 ? -30.328 27.551 -4.506 1.00 45.66 278 ALA A O 1
ATOM 2204 N N . SER A 1 279 ? -30.130 29.642 -5.289 1.00 40.72 279 SER A N 1
ATOM 2205 C CA . SER A 1 279 ? -29.516 30.198 -4.086 1.00 40.72 279 SER A CA 1
ATOM 2206 C C . SER A 1 279 ? -30.586 30.443 -3.020 1.00 40.72 279 SER A C 1
ATOM 2208 O O . SER A 1 279 ? -31.167 31.524 -2.942 1.00 40.72 279 SER A O 1
ATOM 2210 N N . HIS A 1 280 ? -30.844 29.453 -2.167 1.00 47.31 280 HIS A N 1
ATOM 2211 C CA . HIS A 1 280 ? -31.652 29.657 -0.966 1.00 47.31 280 HIS A CA 1
ATOM 2212 C C . HIS A 1 280 ? -30.764 30.119 0.193 1.00 47.31 280 HIS A C 1
ATOM 2214 O O . HIS A 1 280 ? -30.008 29.336 0.767 1.00 47.31 280 HIS A O 1
ATOM 2220 N N . ARG A 1 281 ? -30.888 31.393 0.588 1.00 46.53 281 ARG A N 1
ATOM 2221 C CA . ARG A 1 281 ? -30.424 31.839 1.910 1.00 46.53 281 ARG A CA 1
ATOM 2222 C C . ARG A 1 281 ? -31.363 31.259 2.963 1.00 46.53 281 ARG A C 1
ATOM 2224 O O . ARG A 1 281 ? -32.528 31.641 3.035 1.00 46.53 281 ARG A O 1
ATOM 2231 N N . ALA A 1 282 ? -30.865 30.322 3.760 1.00 48.38 282 ALA A N 1
ATOM 2232 C CA . ALA A 1 282 ? -31.648 29.717 4.824 1.00 48.38 282 ALA A CA 1
ATOM 2233 C C . ALA A 1 282 ? -31.658 30.609 6.078 1.00 48.38 282 ALA A C 1
ATOM 2235 O O . ALA A 1 282 ? -30.612 30.997 6.593 1.00 48.38 282 ALA A O 1
ATOM 2236 N N . SER A 1 283 ? -32.860 30.923 6.563 1.00 49.72 283 SER A N 1
ATOM 2237 C CA . SER A 1 283 ? -33.096 31.611 7.837 1.00 49.72 283 SER A CA 1
ATOM 2238 C C . SER A 1 283 ? -32.697 30.727 9.025 1.00 49.72 283 SER A C 1
ATOM 2240 O O . SER A 1 283 ? -33.021 29.543 9.053 1.00 49.72 283 SER A O 1
ATOM 2242 N N . THR A 1 284 ? -32.034 31.306 10.028 1.00 51.78 284 THR A N 1
ATOM 2243 C CA . THR A 1 284 ? -31.468 30.622 11.207 1.00 51.78 284 THR A CA 1
ATOM 2244 C C . THR A 1 284 ? -32.467 30.363 12.348 1.00 51.78 284 THR A C 1
ATOM 2246 O O . THR A 1 284 ? -32.095 29.796 13.376 1.00 51.78 284 THR A O 1
ATOM 2249 N N . ALA A 1 285 ? -33.751 30.710 12.202 1.00 43.09 285 ALA A N 1
ATOM 2250 C CA . ALA A 1 285 ? -34.741 30.528 13.270 1.00 43.09 285 ALA A CA 1
ATOM 2251 C C . ALA A 1 285 ? -35.236 29.063 13.389 1.00 43.09 285 ALA A C 1
ATOM 2253 O O . ALA A 1 285 ? -35.765 28.476 12.441 1.00 43.09 285 ALA A O 1
ATOM 2254 N N . GLY A 1 286 ? -35.084 28.444 14.571 1.00 52.25 286 GLY A N 1
ATOM 2255 C CA . GLY A 1 286 ? -35.548 27.069 14.856 1.00 52.25 286 GLY A CA 1
ATOM 2256 C C . GLY A 1 286 ? -34.670 25.948 14.269 1.00 52.25 286 GLY A C 1
ATOM 2257 O O . GLY A 1 286 ? -35.165 24.863 13.953 1.00 52.25 286 GLY A O 1
ATOM 2258 N N . TYR A 1 287 ? -33.376 26.223 14.078 1.00 53.09 287 TYR A N 1
ATOM 2259 C CA . TYR A 1 287 ? -32.433 25.393 13.315 1.00 53.09 287 TYR A CA 1
ATOM 2260 C C . TYR A 1 287 ? -31.888 24.161 14.070 1.00 53.09 287 TYR A C 1
ATOM 2262 O O . TYR A 1 287 ? -31.647 23.120 13.457 1.00 53.09 287 TYR A O 1
ATOM 2270 N N . ALA A 1 288 ? -31.732 24.239 15.397 1.00 50.28 288 ALA A N 1
ATOM 2271 C CA . ALA A 1 288 ? -31.133 23.166 16.201 1.00 50.28 288 ALA A CA 1
ATOM 2272 C C . ALA A 1 288 ? -32.026 21.909 16.309 1.00 50.28 288 ALA A C 1
ATOM 2274 O O . ALA A 1 288 ? -31.548 20.789 16.123 1.00 50.28 288 ALA A O 1
ATOM 2275 N N . SER A 1 289 ? -33.337 22.082 16.528 1.00 53.69 289 SER A N 1
ATOM 2276 C CA . SER A 1 289 ? -34.292 20.966 16.677 1.00 53.69 289 SER A CA 1
ATOM 2277 C C . SER A 1 289 ? -34.509 20.193 15.362 1.00 53.69 289 SER A C 1
ATOM 2279 O O . SER A 1 289 ? -34.489 18.961 15.338 1.00 53.69 289 SER A O 1
ATOM 2281 N N . ARG A 1 290 ? -34.578 20.903 14.223 1.00 55.06 290 ARG A N 1
ATOM 2282 C CA . ARG A 1 290 ? -34.703 20.291 12.885 1.00 55.06 290 ARG A CA 1
ATOM 2283 C C . ARG A 1 290 ? -33.492 19.438 12.487 1.00 55.06 290 ARG A C 1
ATOM 2285 O O . ARG A 1 290 ? -33.654 18.481 11.735 1.00 55.06 290 ARG A O 1
ATOM 2292 N N . ARG A 1 291 ? -32.290 19.726 13.003 1.00 57.44 291 ARG A N 1
ATOM 2293 C CA . ARG A 1 291 ? -31.082 18.934 12.707 1.00 57.44 291 ARG A CA 1
ATOM 2294 C C . ARG A 1 291 ? -30.897 17.717 13.596 1.00 57.44 291 ARG A C 1
ATOM 2296 O O . ARG A 1 291 ? -30.436 16.700 13.091 1.00 57.44 291 ARG A O 1
ATOM 2303 N N . ALA A 1 292 ? -31.315 17.776 14.861 1.00 56.34 292 ALA A N 1
ATOM 2304 C CA . ALA A 1 292 ? -31.446 16.561 15.664 1.00 56.34 292 ALA A CA 1
ATOM 2305 C C . ALA A 1 292 ? -32.364 15.562 14.954 1.00 56.34 292 ALA A C 1
ATOM 2307 O O . ALA A 1 292 ? -31.999 14.398 14.797 1.00 56.34 292 ALA A O 1
ATOM 2308 N N . HIS A 1 293 ? -33.482 16.046 14.404 1.00 57.59 293 HIS A N 1
ATOM 2309 C CA . HIS A 1 293 ? -34.360 15.252 13.553 1.00 57.59 293 HIS A CA 1
ATOM 2310 C C . HIS A 1 293 ? -33.621 14.749 12.289 1.00 57.59 293 HIS A C 1
ATOM 2312 O O . HIS A 1 293 ? -33.537 13.542 12.083 1.00 57.59 293 HIS A O 1
ATOM 2318 N N . ALA A 1 294 ? -32.968 15.615 11.506 1.00 58.69 294 ALA A N 1
ATOM 2319 C CA . ALA A 1 294 ? -32.265 15.212 10.278 1.00 58.69 294 ALA A CA 1
ATOM 2320 C C . ALA A 1 294 ? -31.130 14.181 10.484 1.00 58.69 294 ALA A C 1
ATOM 2322 O O . ALA A 1 294 ? -30.986 13.263 9.682 1.00 58.69 294 ALA A O 1
ATOM 2323 N N . CYS A 1 295 ? -30.342 14.297 11.559 1.00 61.88 295 CYS A N 1
ATOM 2324 C CA . CYS A 1 295 ? -29.232 13.381 11.848 1.00 61.88 295 CYS A CA 1
ATOM 2325 C C . CYS A 1 295 ? -29.684 12.050 12.460 1.00 61.88 295 CYS A C 1
ATOM 2327 O O . CYS A 1 295 ? -28.943 11.069 12.404 1.00 61.88 295 CYS A O 1
ATOM 2329 N N . THR A 1 296 ? -30.866 12.010 13.082 1.00 63.81 296 THR A N 1
ATOM 2330 C CA . THR A 1 296 ? -31.305 10.835 13.844 1.00 63.81 296 THR A CA 1
ATOM 2331 C C . THR A 1 296 ? -32.570 10.182 13.312 1.00 63.81 296 THR A C 1
ATOM 2333 O O . THR A 1 296 ? -32.886 9.090 13.755 1.00 63.81 296 THR A O 1
ATOM 2336 N N . SER A 1 297 ? -33.304 10.757 12.365 1.00 60.59 297 SER A N 1
ATOM 2337 C CA . SER A 1 297 ? -34.685 10.300 12.083 1.00 60.59 297 SER A CA 1
ATOM 2338 C C . SER A 1 297 ? -34.855 9.552 10.777 1.00 60.59 297 SER A C 1
ATOM 2340 O O . SER A 1 297 ? -35.917 8.996 10.518 1.00 60.59 297 SER A O 1
ATOM 2342 N N . THR A 1 298 ? -33.784 9.461 9.999 1.00 61.72 298 THR A N 1
ATOM 2343 C CA . THR A 1 298 ? -33.688 8.571 8.850 1.00 61.72 298 THR A CA 1
ATOM 2344 C C . THR A 1 298 ? -33.679 7.102 9.285 1.00 61.72 298 THR A C 1
ATOM 2346 O O . THR A 1 298 ? -33.323 6.752 10.417 1.00 61.72 298 THR A O 1
ATOM 2349 N N . GLY A 1 299 ? -34.127 6.221 8.388 1.00 58.38 299 GLY A N 1
ATOM 2350 C CA . GLY A 1 299 ? -34.005 4.777 8.566 1.00 58.38 299 GLY A CA 1
ATOM 2351 C C . GLY A 1 299 ? -32.537 4.352 8.662 1.00 58.38 299 GLY A C 1
ATOM 2352 O O . GLY A 1 299 ? -31.630 5.061 8.237 1.00 58.38 299 GLY A O 1
ATOM 2353 N N . ASN A 1 300 ? -32.284 3.164 9.207 1.00 60.56 300 ASN A N 1
ATOM 2354 C CA . ASN A 1 300 ? -30.928 2.625 9.368 1.00 60.56 300 ASN A CA 1
ATOM 2355 C C . ASN A 1 300 ? -30.368 2.027 8.051 1.00 60.56 300 ASN A C 1
ATOM 2357 O O . ASN A 1 300 ? -29.525 1.136 8.090 1.00 60.56 300 ASN A O 1
ATOM 2361 N N . THR A 1 301 ? -30.903 2.455 6.905 1.00 48.94 301 THR A N 1
ATOM 2362 C CA . THR A 1 301 ? -30.809 1.791 5.594 1.00 48.94 301 THR A CA 1
ATOM 2363 C C . THR A 1 301 ? -29.545 2.133 4.805 1.00 48.94 301 THR A C 1
ATOM 2365 O O . THR A 1 301 ? -29.262 1.463 3.821 1.00 48.94 301 THR A O 1
ATOM 2368 N N . SER A 1 302 ? -28.753 3.110 5.256 1.00 50.38 302 SER A N 1
ATOM 2369 C CA . SER A 1 302 ? -27.469 3.469 4.641 1.00 50.38 302 SER A CA 1
ATOM 2370 C C . SER A 1 302 ? -26.454 3.827 5.729 1.00 50.38 302 SER A C 1
ATOM 2372 O O . SER A 1 302 ? -26.753 4.592 6.648 1.00 50.38 302 SER A O 1
ATOM 2374 N N . LEU A 1 303 ? -25.258 3.240 5.656 1.00 55.06 303 LEU A N 1
ATOM 2375 C CA . LEU A 1 303 ? -24.153 3.539 6.570 1.00 55.06 303 LEU A CA 1
ATOM 2376 C C . LEU A 1 303 ? -23.493 4.865 6.177 1.00 55.06 303 LEU A C 1
ATOM 2378 O O . LEU A 1 303 ? -23.342 5.156 4.992 1.00 55.06 303 LEU A O 1
ATOM 2382 N N . GLY A 1 304 ? -23.040 5.648 7.161 1.00 56.72 304 GLY A N 1
ATOM 2383 C CA . GLY A 1 304 ? -22.088 6.723 6.881 1.00 56.72 304 GLY A CA 1
ATOM 2384 C C . GLY A 1 304 ? -20.802 6.162 6.256 1.00 56.72 304 GLY A C 1
ATOM 2385 O O . GLY A 1 304 ? -20.464 4.996 6.462 1.00 56.72 304 GLY A O 1
ATOM 2386 N N . VAL A 1 305 ? -20.046 6.992 5.529 1.00 56.03 305 VAL A N 1
ATOM 2387 C CA . VAL A 1 305 ? -18.718 6.633 4.968 1.00 56.03 305 VAL A CA 1
ATOM 2388 C C . VAL A 1 305 ? -17.760 6.119 6.058 1.00 56.03 305 VAL A C 1
ATOM 2390 O O . VAL A 1 305 ? -16.849 5.335 5.807 1.00 56.03 305 VAL A O 1
ATOM 2393 N N . ASP A 1 306 ? -17.982 6.552 7.296 1.00 60.94 306 ASP A N 1
ATOM 2394 C CA . ASP A 1 306 ? -17.251 6.177 8.504 1.00 60.94 306 ASP A CA 1
ATOM 2395 C C . ASP A 1 306 ? -17.756 4.883 9.179 1.00 60.94 306 ASP A C 1
ATOM 2397 O O . ASP A 1 306 ? -17.198 4.456 10.196 1.00 60.94 306 ASP A O 1
ATOM 2401 N N . GLY A 1 307 ? -18.793 4.244 8.628 1.00 65.56 307 GLY A N 1
ATOM 2402 C CA . GLY A 1 307 ? -19.433 3.050 9.176 1.00 65.56 307 GLY A CA 1
ATOM 2403 C C . GLY A 1 307 ? -20.287 3.308 10.422 1.00 65.56 307 GLY A C 1
ATOM 2404 O O . GLY A 1 307 ? -20.702 2.348 11.080 1.00 65.56 307 GLY A O 1
ATOM 2405 N N . ILE A 1 308 ? -20.548 4.572 10.779 1.00 70.62 308 ILE A N 1
ATOM 2406 C CA . ILE A 1 308 ? -21.438 4.921 11.887 1.00 70.62 308 ILE A CA 1
ATOM 2407 C C . ILE A 1 308 ? -22.891 4.768 11.416 1.00 70.62 308 ILE A C 1
ATOM 2409 O O . ILE A 1 308 ? -23.307 5.308 10.393 1.00 70.62 308 ILE A O 1
ATOM 2413 N N . THR A 1 309 ? -23.678 4.001 12.173 1.00 75.19 309 THR A N 1
ATOM 2414 C CA . THR A 1 309 ? -25.111 3.794 11.897 1.00 75.19 309 THR A CA 1
ATOM 2415 C C . THR A 1 309 ? -25.966 4.888 12.538 1.00 75.19 309 THR A C 1
ATOM 2417 O O . THR A 1 309 ? -25.606 5.431 13.587 1.00 75.19 309 THR A O 1
ATOM 2420 N N . VAL A 1 310 ? -27.165 5.135 11.999 1.00 75.75 310 VAL A N 1
ATOM 2421 C CA . VAL A 1 310 ? -28.155 6.039 12.619 1.00 75.75 310 VAL A CA 1
ATOM 2422 C C . VAL A 1 310 ? -28.521 5.569 14.032 1.00 75.75 310 VAL A C 1
ATOM 2424 O O . VAL A 1 310 ? -28.657 6.381 14.944 1.00 75.75 310 VAL A O 1
ATOM 2427 N N . ARG A 1 311 ? -28.586 4.252 14.270 1.00 77.62 311 ARG A N 1
ATOM 2428 C CA . ARG A 1 311 ? -28.774 3.676 15.616 1.00 77.62 311 ARG A CA 1
ATOM 2429 C C . ARG A 1 311 ? -27.660 4.065 16.594 1.00 77.62 311 ARG A C 1
ATOM 2431 O O . ARG A 1 311 ? -27.950 4.355 17.752 1.00 77.62 311 ARG A O 1
ATOM 2438 N N . MET A 1 312 ? -26.403 4.074 16.153 1.00 79.69 312 MET A N 1
ATOM 2439 C CA . MET A 1 312 ? -25.268 4.507 16.979 1.00 79.69 312 MET A CA 1
ATOM 2440 C C . MET A 1 312 ? -25.328 6.013 17.257 1.00 79.69 312 MET A C 1
ATOM 2442 O O . MET A 1 312 ? -25.117 6.423 18.397 1.00 79.69 312 MET A O 1
ATOM 2446 N N . LEU A 1 313 ? -25.687 6.820 16.252 1.00 77.94 313 LEU A N 1
ATOM 2447 C CA . LEU A 1 313 ? -25.869 8.267 16.407 1.00 77.94 313 LEU A CA 1
ATOM 2448 C C . LEU A 1 313 ? -26.997 8.608 17.379 1.00 77.94 313 LEU A C 1
ATOM 2450 O O . LEU A 1 313 ? -26.762 9.387 18.295 1.00 77.94 313 LEU A O 1
ATOM 2454 N N . ARG A 1 314 ? -28.177 7.984 17.245 1.00 82.12 314 ARG A N 1
ATOM 2455 C CA . ARG A 1 314 ? -29.315 8.147 18.174 1.00 82.12 314 ARG A CA 1
ATOM 2456 C C . ARG A 1 314 ? -28.892 7.948 19.621 1.00 82.12 314 ARG A C 1
ATOM 2458 O O . ARG A 1 314 ? -29.239 8.740 20.487 1.00 82.12 314 ARG A O 1
ATOM 2465 N N . ARG A 1 315 ? -28.122 6.889 19.867 1.00 83.19 315 ARG A N 1
ATOM 2466 C CA . ARG A 1 315 ? -27.702 6.497 21.209 1.00 83.19 315 ARG A CA 1
ATOM 2467 C C . ARG A 1 315 ? -26.668 7.457 21.800 1.00 83.19 315 ARG A C 1
ATOM 2469 O O . ARG A 1 315 ? -26.749 7.801 22.968 1.00 83.19 315 ARG A O 1
ATOM 2476 N N . ALA A 1 316 ? -25.735 7.945 20.983 1.00 83.44 316 ALA A N 1
ATOM 2477 C CA . ALA A 1 316 ? -24.738 8.921 21.418 1.00 83.44 316 ALA A CA 1
ATOM 2478 C C . ALA A 1 316 ? -25.247 10.375 21.428 1.00 83.44 316 ALA A C 1
ATOM 2480 O O . ALA A 1 316 ? -24.556 11.243 21.963 1.00 83.44 316 ALA A O 1
ATOM 2481 N N . TRP A 1 317 ? -26.417 10.666 20.843 1.00 82.88 317 TRP A N 1
ATOM 2482 C CA . TRP A 1 317 ? -26.885 12.032 20.571 1.00 82.88 317 TRP A CA 1
ATOM 2483 C C . TRP A 1 317 ? -26.980 12.905 21.824 1.00 82.88 317 TRP A C 1
ATOM 2485 O O . TRP A 1 317 ? -26.545 14.052 21.798 1.00 82.88 317 TRP A O 1
ATOM 2495 N N . ASN A 1 318 ? -27.436 12.340 22.945 1.00 82.06 318 ASN A N 1
ATOM 2496 C CA . ASN A 1 318 ? -27.513 13.046 24.231 1.00 82.06 318 ASN A CA 1
ATOM 2497 C C . ASN A 1 318 ? -26.140 13.488 24.766 1.00 82.06 318 ASN A C 1
ATOM 2499 O O . ASN A 1 318 ? -26.069 14.318 25.665 1.00 82.06 318 ASN A O 1
ATOM 2503 N N . HIS A 1 319 ? -25.050 12.932 24.233 1.00 82.38 319 HIS A N 1
ATOM 2504 C CA . HIS A 1 319 ? -23.683 13.283 24.608 1.00 82.38 319 HIS A CA 1
ATOM 2505 C C . HIS A 1 319 ? -22.996 14.162 23.563 1.00 82.38 319 HIS A C 1
ATOM 2507 O O . HIS A 1 319 ? -22.262 15.069 23.931 1.00 82.38 319 HIS A O 1
ATOM 2513 N N . ILE A 1 320 ? -23.207 13.899 22.269 1.00 78.88 320 ILE A N 1
ATOM 2514 C CA . ILE A 1 320 ? -22.481 14.582 21.181 1.00 78.88 320 ILE A CA 1
ATOM 2515 C C . ILE A 1 320 ? -23.272 15.717 20.526 1.00 78.88 320 ILE A C 1
ATOM 2517 O O . ILE A 1 320 ? -22.690 16.505 19.786 1.00 78.88 320 ILE A O 1
ATOM 2521 N N . GLY A 1 321 ? -24.587 15.791 20.749 1.00 79.69 321 GLY A N 1
ATOM 2522 C CA . GLY A 1 321 ? -25.492 16.655 19.990 1.00 79.69 321 GLY A CA 1
ATOM 2523 C C . GLY A 1 321 ? -25.148 18.139 20.095 1.00 79.69 321 GLY A C 1
ATOM 2524 O O . GLY A 1 321 ? -25.212 18.853 19.098 1.00 79.69 321 GLY A O 1
ATOM 2525 N N . GLU A 1 322 ? -24.713 18.592 21.271 1.00 78.62 322 GLU A N 1
ATOM 2526 C CA . GLU A 1 322 ? -24.276 19.975 21.478 1.00 78.62 322 GLU A CA 1
ATOM 2527 C C . GLU A 1 322 ? -22.981 20.292 20.720 1.00 78.62 322 GLU A C 1
ATOM 2529 O O . GLU A 1 322 ? -22.938 21.269 19.979 1.00 78.62 322 GLU A O 1
ATOM 2534 N N . ALA A 1 323 ? -21.968 19.425 20.802 1.00 77.06 323 ALA A N 1
ATOM 2535 C CA . ALA A 1 323 ? -20.710 19.605 20.074 1.00 77.06 323 ALA A CA 1
ATOM 2536 C C . ALA A 1 323 ? -20.916 19.591 18.547 1.00 77.06 323 ALA A C 1
ATOM 2538 O O . ALA A 1 323 ? -20.308 20.371 17.813 1.00 77.06 323 ALA A O 1
ATOM 2539 N N . VAL A 1 324 ? -21.811 18.725 18.054 1.00 78.44 324 VAL A N 1
ATOM 2540 C CA . VAL A 1 324 ? -22.197 18.682 16.635 1.00 78.44 324 VAL A CA 1
ATOM 2541 C C . VAL A 1 324 ? -22.914 19.973 16.232 1.00 78.44 324 VAL A C 1
ATOM 2543 O O . VAL A 1 324 ? -22.623 20.529 15.171 1.00 78.44 324 VAL A O 1
ATOM 2546 N N . ARG A 1 325 ? -23.826 20.478 17.074 1.00 77.56 325 ARG A N 1
ATOM 2547 C CA . ARG A 1 325 ? -24.517 21.757 16.858 1.00 77.56 325 ARG A CA 1
ATOM 2548 C C . ARG A 1 325 ? -23.518 22.912 16.755 1.00 77.56 325 ARG A C 1
ATOM 2550 O O . ARG A 1 325 ? -23.553 23.623 15.755 1.00 77.56 325 ARG A O 1
ATOM 2557 N N . GLU A 1 326 ? -22.609 23.050 17.719 1.00 75.62 326 GLU A N 1
ATOM 2558 C CA . GLU A 1 326 ? -21.574 24.096 17.729 1.00 75.62 326 GLU A CA 1
ATOM 2559 C C . GLU A 1 326 ? -20.693 24.049 16.479 1.00 75.62 326 GLU A C 1
ATOM 2561 O O . GLU A 1 326 ? -20.423 25.079 15.862 1.00 75.62 326 GLU A O 1
ATOM 2566 N N . GLN A 1 327 ? -20.281 22.851 16.054 1.00 75.81 327 GLN A N 1
ATOM 2567 C CA . GLN A 1 327 ? -19.474 22.693 14.849 1.00 75.81 327 GLN A CA 1
ATOM 2568 C C . GLN A 1 327 ? -20.216 23.183 13.601 1.00 75.81 327 GLN A C 1
ATOM 2570 O O . GLN A 1 327 ? -19.632 23.861 12.754 1.00 75.81 327 GLN A O 1
ATOM 2575 N N . TYR A 1 328 ? -21.500 22.852 13.472 1.00 72.00 328 TYR A N 1
ATOM 2576 C CA . TYR A 1 328 ? -22.304 23.290 12.337 1.00 72.00 328 TYR A CA 1
ATOM 2577 C C . TYR A 1 328 ? -22.625 24.785 12.366 1.00 72.00 328 TYR A C 1
ATOM 2579 O O . TYR A 1 328 ? -22.599 25.414 11.309 1.00 72.00 328 TYR A O 1
ATOM 2587 N N . GLU A 1 329 ? -22.897 25.354 13.538 1.00 74.62 329 GLU A N 1
ATOM 2588 C CA . GLU A 1 329 ? -23.059 26.801 13.712 1.00 74.62 329 GLU A CA 1
ATOM 2589 C C . GLU A 1 329 ? -21.768 27.545 13.359 1.00 74.62 329 GLU A C 1
ATOM 2591 O O . GLU A 1 329 ? -21.813 28.527 12.623 1.00 74.62 329 GLU A O 1
ATOM 2596 N N . GLY A 1 330 ? -20.611 27.021 13.777 1.00 71.62 330 GLY A N 1
ATOM 2597 C CA . GLY A 1 330 ? -19.304 27.556 13.400 1.00 71.62 330 GLY A CA 1
ATOM 2598 C C . GLY A 1 330 ? -19.060 27.519 11.891 1.00 71.62 330 GLY A C 1
ATOM 2599 O O . GLY A 1 330 ? -18.579 28.499 11.329 1.00 71.62 330 GLY A O 1
ATOM 2600 N N . CYS A 1 331 ? -19.448 26.433 11.214 1.00 73.88 331 CYS A N 1
ATOM 2601 C CA . CYS A 1 331 ? -19.358 26.344 9.753 1.00 73.88 331 CYS A CA 1
ATOM 2602 C C . CYS A 1 331 ? -20.219 27.407 9.054 1.00 73.88 331 CYS A C 1
ATOM 2604 O O . CYS A 1 331 ? -19.781 27.996 8.073 1.00 73.88 331 CYS A O 1
ATOM 2606 N N . LEU A 1 332 ? -21.436 27.650 9.556 1.00 72.44 332 LEU A N 1
ATOM 2607 C CA . LEU A 1 332 ? -22.343 28.659 9.000 1.00 72.44 332 LEU A CA 1
ATOM 2608 C C . LEU A 1 332 ? -21.831 30.079 9.248 1.00 72.44 332 LEU A C 1
ATOM 2610 O O . LEU A 1 332 ? -21.858 30.900 8.340 1.00 72.44 332 LEU A O 1
ATOM 2614 N N . TYR A 1 333 ? -21.342 30.362 10.457 1.00 70.19 333 TYR A N 1
ATOM 2615 C CA . TYR A 1 333 ? -20.782 31.669 10.799 1.00 70.19 333 TYR A CA 1
ATOM 2616 C C . TYR A 1 333 ? -19.552 32.011 9.949 1.00 70.19 333 TYR A C 1
ATOM 2618 O O . TYR A 1 333 ? -19.360 33.159 9.565 1.00 70.19 333 TYR A O 1
ATOM 2626 N N . GLN A 1 334 ? -18.719 31.011 9.653 1.0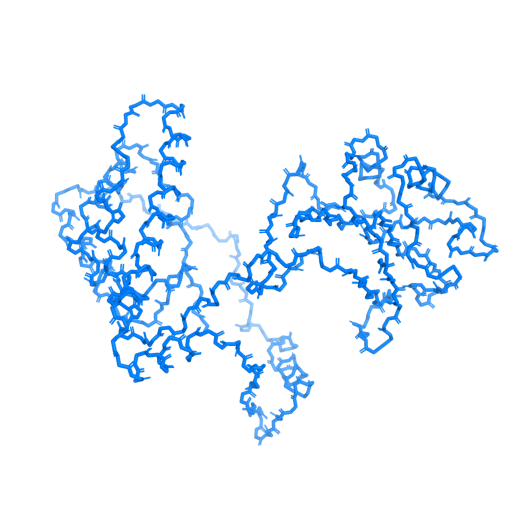0 71.94 334 GLN A N 1
ATOM 2627 C CA . GLN A 1 334 ? -17.501 31.176 8.857 1.00 71.94 334 GLN A CA 1
ATOM 2628 C C . GLN A 1 334 ? -17.733 31.049 7.345 1.00 71.94 334 GLN A C 1
ATOM 2630 O O . GLN A 1 334 ? -16.768 31.154 6.593 1.00 71.94 334 GLN A O 1
ATOM 2635 N N . ASP A 1 335 ? -18.968 30.772 6.910 1.00 75.06 335 ASP A N 1
ATOM 2636 C CA . ASP A 1 335 ? -19.314 30.423 5.524 1.00 75.06 335 ASP A CA 1
ATOM 2637 C C . ASP A 1 335 ? -18.382 29.342 4.929 1.00 75.06 335 ASP A C 1
ATOM 2639 O O . ASP A 1 335 ? -17.989 29.354 3.762 1.00 75.06 335 ASP A O 1
ATOM 2643 N N . TYR A 1 336 ? -17.970 28.392 5.776 1.00 75.88 336 TYR A N 1
ATOM 2644 C CA . TYR A 1 336 ? -17.002 27.353 5.442 1.00 75.88 336 TYR A CA 1
ATOM 2645 C C . TYR A 1 336 ? -17.509 25.980 5.871 1.00 75.88 336 TYR A C 1
ATOM 2647 O O . TYR A 1 336 ? -17.677 25.684 7.054 1.00 75.88 336 TYR A O 1
ATOM 2655 N N . HIS A 1 337 ? -17.676 25.091 4.893 1.00 76.00 337 HIS A N 1
ATOM 2656 C CA . HIS A 1 337 ? -18.048 23.699 5.124 1.00 76.00 337 HIS A CA 1
ATOM 2657 C C . HIS A 1 337 ? -16.878 22.762 4.799 1.00 76.00 337 HIS A C 1
ATOM 2659 O O . HIS A 1 337 ? -16.454 22.717 3.632 1.00 76.00 337 HIS A O 1
ATOM 2665 N N . PRO A 1 338 ? -16.387 21.971 5.779 1.00 71.81 338 PRO A N 1
ATOM 2666 C CA . PRO A 1 338 ? -15.329 20.992 5.558 1.00 71.81 338 PRO A CA 1
ATOM 2667 C C . PRO A 1 338 ? -15.643 20.064 4.383 1.00 71.81 338 PRO A C 1
ATOM 2669 O O . PRO A 1 338 ? -16.765 19.576 4.246 1.00 71.81 338 PRO A O 1
ATOM 2672 N N . ALA A 1 339 ? -14.642 19.779 3.547 1.00 70.75 339 ALA A N 1
ATOM 2673 C CA . ALA A 1 339 ? -14.815 18.928 2.366 1.00 70.75 339 ALA A CA 1
ATOM 2674 C C . ALA A 1 339 ? -15.369 17.533 2.714 1.00 70.75 339 ALA A C 1
ATOM 2676 O O . ALA A 1 339 ? -16.170 16.980 1.966 1.00 70.75 339 ALA A O 1
ATOM 2677 N N . CYS A 1 340 ? -15.020 16.997 3.889 1.00 62.72 340 CYS A N 1
ATOM 2678 C CA . CYS A 1 340 ? -15.515 15.706 4.364 1.00 62.72 340 CYS A CA 1
ATOM 2679 C C . CYS A 1 340 ? -17.032 15.663 4.620 1.00 62.72 340 CYS A C 1
ATOM 2681 O O . CYS A 1 340 ? -17.593 14.575 4.639 1.00 62.72 340 CYS A O 1
ATOM 2683 N N . PHE A 1 341 ? -17.709 16.805 4.783 1.00 63.81 341 PHE A N 1
ATOM 2684 C CA . PHE A 1 341 ? -19.167 16.855 4.971 1.00 63.81 341 PHE A CA 1
ATOM 2685 C C . PHE A 1 341 ? -19.950 16.728 3.659 1.00 63.81 341 PHE A C 1
ATOM 2687 O O . PHE A 1 341 ? -21.170 16.605 3.690 1.00 63.81 341 PHE A O 1
ATOM 2694 N N . ARG A 1 342 ? -19.266 16.764 2.510 1.00 61.28 342 ARG A N 1
ATOM 2695 C CA . ARG A 1 342 ? -19.878 16.683 1.173 1.00 61.28 342 ARG A CA 1
ATOM 2696 C C . ARG A 1 342 ? -19.842 15.269 0.588 1.00 61.28 342 ARG A C 1
ATOM 2698 O O . ARG A 1 342 ? -20.197 15.083 -0.568 1.00 61.28 342 ARG A O 1
ATOM 2705 N N . VAL A 1 343 ? -19.385 14.288 1.366 1.00 51.91 343 VAL A N 1
ATOM 2706 C CA . VAL A 1 343 ? -19.235 12.897 0.930 1.00 51.91 343 VAL A CA 1
ATOM 2707 C C . VAL A 1 343 ? -20.375 12.071 1.523 1.00 51.91 343 VAL A C 1
ATOM 2709 O O . VAL A 1 343 ? -20.460 11.923 2.741 1.00 51.91 343 VAL A O 1
ATOM 2712 N N . ALA A 1 344 ? -21.248 11.528 0.674 1.00 47.56 344 ALA A N 1
ATOM 2713 C CA . ALA A 1 344 ? -22.227 10.515 1.065 1.00 47.56 344 ALA A CA 1
ATOM 2714 C C . ALA A 1 344 ? -21.655 9.113 0.798 1.00 47.56 344 ALA A C 1
ATOM 2716 O O . ALA A 1 344 ? -20.939 8.910 -0.182 1.00 47.56 344 ALA A O 1
ATOM 2717 N N . GLY A 1 345 ? -21.943 8.147 1.675 1.00 46.16 345 GLY A N 1
ATOM 2718 C CA . GLY A 1 345 ? -21.583 6.748 1.438 1.00 46.16 345 GLY A CA 1
ATOM 2719 C C . GLY A 1 345 ? -22.438 6.183 0.310 1.00 46.16 345 GLY A C 1
ATOM 2720 O O . GLY A 1 345 ? -23.660 6.296 0.369 1.00 46.16 345 GLY A O 1
ATOM 2721 N N . GLN A 1 346 ? -21.812 5.598 -0.712 1.00 36.47 346 GLN A N 1
ATOM 2722 C CA . GLN A 1 346 ? -22.538 4.796 -1.693 1.00 36.47 346 GLN A CA 1
ATOM 2723 C C . GLN A 1 346 ? -23.061 3.543 -0.983 1.00 36.47 346 GLN A C 1
ATOM 2725 O O . GLN A 1 346 ? -22.293 2.801 -0.367 1.00 36.47 346 GLN A O 1
ATOM 2730 N N . SER A 1 347 ? -24.379 3.361 -1.017 1.00 32.09 347 SER A N 1
ATOM 2731 C CA . SER A 1 347 ? -25.038 2.123 -0.609 1.00 32.09 347 SER A CA 1
ATOM 2732 C C . SER A 1 347 ? -24.499 0.986 -1.479 1.00 32.09 347 SER A C 1
ATOM 2734 O O . SER A 1 347 ? -24.532 1.106 -2.702 1.00 32.09 347 SER A O 1
ATOM 2736 N N . ALA A 1 348 ? -23.977 -0.070 -0.855 1.00 29.80 348 ALA A N 1
ATOM 2737 C CA . ALA A 1 348 ? -23.781 -1.357 -1.519 1.00 29.80 348 ALA A CA 1
ATOM 2738 C C . ALA A 1 348 ? -25.100 -2.130 -1.544 1.00 29.80 348 ALA A C 1
ATOM 2740 O O . ALA A 1 348 ? -25.855 -1.999 -0.546 1.00 29.80 348 ALA A O 1
#

Foldseek 3Di:
DDDDDDDLQWDWDWDPPDPDPQWTWIQTLNAIEIEGHDDDPDCVSVCCLLPPDDQDLHYKYWFFLVWDDCVQANPDDGDSCNVSVVVSLVVSQWDWQHDRQCDQFLVSHNRTTMTTNAPPKHKDFDQVPDPVDRGTDIDIDGDNPDRPPRPQQAFPQDPVRVLVLLLQLLQQLLVQQDDDDDDDVVVVVRVVSSVVSSVVSVVVSVVCLVVPQDDPVSVVSSVNGSDDDDPDQDCWDADPNDTHRDPVSVVVRCCVPPVVDDDPVPDDPDPPDDDPDDDDPDDPPPPLVVVVCVLQVDDQQFAFPVRQTSSSCPSNCVRCSVVVVVVVVVCVVVVHDDPSVVDGDDGD

Radius of gyration: 26.6 Å; chains: 1; bounding box: 61×54×62 Å